Protein AF-A0AA88KM30-F1 (afdb_monomer_lite)

Secondary structure (DSSP, 8-state):
------------PPPSSHHHHHHHS-HHHHHH-TT-EEEETTEEEEEETTEEEEEEHHHHHHHHHHHHTTT-S--EEEEE-B-GGGHHHHHHHHHHHHHHTT-SSEEEEE---HHHHHHHHH-GGGS--TT--S-----S---GGGTT-SEEEEE-----GGG--EEEEEEE-S--TTS---GGGS-S-S-THHHHHHHHHHHTTEEEEEEETT-TT-SSS-GGGGTT-SS-HHHHTT--GGGSPPHHHHHHHHHHHHHHHHHTTPPB----TT-EE-SSSSEEEEE---EEEEETTGGGS--SPPPHHHHHHHEEPPPGGG-TBTT--HHHHHHHHHHHTTTT-HHHHHHHHTHHHHHHHHHHHHHHHHHHH--

Foldseek 3Di:
DDPPPPDPPPLPAQDPDPVSLLVQLQQVVQLVCQVDWRDHPQWIFHDDLQKTKIFGLLQVLVVVLCVVLLLQFWWKKKAFFFDLVCQRVLSSLLNSLCVVLVQHHMKIFGHDDPVLAVVVVPDPVLPDDPPDPPDRRDHPCPDLLQHLRRMMDTFDADDDLVPPFKAKEKEQADDPVSPPPPCVPVPPDDDPVVVVVVLVVSLVRIDIDIGTLPPPVPLQRHSVLSCPPVPNSCVVSPNDRVSGDDLVSVLVSVVVSLVSCVVVVTHGPAHRQQWADLVGRTITMAGFRWHFYDYPVVPPPDPDRQDSVNSSVRTDGDDSSCHRCVRPDPVSVVSSVSNNVCVVDPPVVVCVVCVVVVCVVVVVVVVVVCVVPVD

Organism: Naegleria lovaniensis (NCBI:txid51637)

pLDDT: mean 81.87, std 18.04, range [37.0, 98.56]

Radius of gyration: 24.5 Å; chains: 1; bounding box: 70×96×55 Å

Sequence (375 aa):
MTESVFLDEEDTVPDDSDTSLDLVFNYEKLVQDRSKMHKLNGYYIGASNNFVRVFTLNGRKYWISQALCNHRAPDYKVHFSVVPQDVPRAFNLISKHFYQRKLKFGMKAIMIDKETESKSMSDESFKWNTHTGNDKSFTLEWPQSMRGREITLYIYRYYEIEKLKNIREYLCVGGDHDGALNLENVTTDNTMETCQQQQDTLKNEITVKDYSIYDETNVKYHYSNFMEFTSHPFKQFELTKQDEESLSFLRKWVFEVEQILERENIQSNGCADGDLSLGLKYASFRNESFIPVIDAQTHSADKHALSSNEVNELFRYPPNYSGWNAANYEEATTIAENFKNSTMNTFNAMLCDYAPLILFFLIPITIGVIMKHGM

Structure (mmCIF, N/CA/C/O backbone):
data_AF-A0AA88KM30-F1
#
_entry.id   AF-A0AA88KM30-F1
#
loop_
_atom_site.group_PDB
_atom_site.id
_atom_site.type_symbol
_atom_site.label_atom_id
_atom_site.label_alt_id
_atom_site.label_comp_id
_atom_site.label_asym_id
_atom_site.label_entity_id
_atom_site.label_seq_id
_atom_site.pdbx_PDB_ins_code
_atom_site.Cartn_x
_atom_site.Cartn_y
_atom_site.Cartn_z
_atom_site.occupancy
_atom_site.B_iso_or_equiv
_atom_site.auth_seq_id
_atom_site.auth_comp_id
_atom_site.auth_asym_id
_atom_site.auth_atom_id
_atom_site.pdbx_PDB_model_num
ATOM 1 N N . MET A 1 1 ? -12.477 -48.247 6.279 1.00 46.00 1 MET A N 1
ATOM 2 C CA . MET A 1 1 ? -12.799 -46.903 5.766 1.00 46.00 1 MET A CA 1
ATOM 3 C C . MET A 1 1 ? -13.457 -46.164 6.909 1.00 46.00 1 MET A C 1
ATOM 5 O O . MET A 1 1 ? -14.567 -46.513 7.275 1.00 46.00 1 MET A O 1
ATOM 9 N N . THR A 1 2 ? -12.720 -45.285 7.576 1.00 41.44 2 THR A N 1
ATOM 10 C CA . THR A 1 2 ? -13.245 -44.425 8.641 1.00 41.44 2 THR A CA 1
ATOM 11 C C . THR A 1 2 ? -13.823 -43.185 7.980 1.00 41.44 2 THR A C 1
ATOM 13 O O . THR A 1 2 ? -13.069 -42.402 7.406 1.00 41.44 2 THR A O 1
ATOM 16 N N . GLU A 1 3 ? -15.148 -43.048 8.003 1.00 41.06 3 GLU A N 1
ATOM 17 C CA . GLU A 1 3 ? -15.829 -41.805 7.644 1.00 41.06 3 GLU A CA 1
ATOM 18 C C . GLU A 1 3 ? -15.333 -40.708 8.589 1.00 41.06 3 GLU A C 1
ATOM 20 O O . GLU A 1 3 ? -15.586 -40.744 9.794 1.00 41.06 3 GLU A O 1
ATOM 25 N N . SER A 1 4 ? -14.558 -39.761 8.058 1.00 43.47 4 SER A N 1
ATOM 26 C CA . SER A 1 4 ? -14.236 -38.539 8.782 1.00 43.47 4 SER A CA 1
ATOM 27 C C . SER A 1 4 ? -15.517 -37.718 8.867 1.00 43.47 4 SER A C 1
ATOM 29 O O . SER A 1 4 ? -15.926 -37.090 7.890 1.00 43.47 4 SER A O 1
ATOM 31 N N . VAL A 1 5 ? -16.164 -37.762 10.027 1.00 45.91 5 VAL A N 1
ATOM 32 C CA . VAL A 1 5 ? -17.240 -36.841 10.385 1.00 45.91 5 VAL A CA 1
ATOM 33 C C . VAL A 1 5 ? -16.612 -35.449 10.455 1.00 45.91 5 VAL A C 1
ATOM 35 O O . VAL A 1 5 ? -15.983 -35.099 11.452 1.00 45.91 5 VAL A O 1
ATOM 38 N N . PHE A 1 6 ? -16.714 -34.682 9.368 1.00 39.69 6 PHE A N 1
ATOM 39 C CA . PHE A 1 6 ? -16.557 -33.235 9.435 1.00 39.69 6 PHE A CA 1
ATOM 40 C C . PHE A 1 6 ? -17.735 -32.744 10.270 1.00 39.69 6 PHE A C 1
ATOM 42 O O . PHE A 1 6 ? -18.871 -32.731 9.806 1.00 39.69 6 PHE A O 1
ATOM 49 N N . LEU A 1 7 ? -17.479 -32.471 11.547 1.00 44.50 7 LEU A N 1
ATOM 50 C CA . LEU A 1 7 ? -18.410 -31.705 12.356 1.00 44.50 7 LEU A CA 1
ATOM 51 C C . LEU A 1 7 ? -18.474 -30.327 11.704 1.00 44.50 7 LEU A C 1
ATOM 53 O O . LEU A 1 7 ? -17.459 -29.632 11.658 1.00 44.50 7 LEU A O 1
ATOM 57 N N . ASP A 1 8 ? -19.636 -29.981 11.155 1.00 48.62 8 ASP A N 1
ATOM 58 C CA . ASP A 1 8 ? -19.954 -28.612 10.776 1.00 48.62 8 ASP A CA 1
ATOM 59 C C . ASP A 1 8 ? -19.862 -27.779 12.062 1.00 48.62 8 ASP A C 1
ATOM 61 O O . ASP A 1 8 ? -20.789 -27.767 12.874 1.00 48.62 8 ASP A O 1
ATOM 65 N N . GLU A 1 9 ? -18.702 -27.163 12.315 1.00 59.41 9 GLU A N 1
ATOM 66 C CA . GLU A 1 9 ? -18.594 -26.108 13.318 1.00 59.41 9 GLU A CA 1
ATOM 67 C C . GLU A 1 9 ? -19.601 -25.037 12.898 1.00 59.41 9 GLU A C 1
ATOM 69 O O . GLU A 1 9 ? -19.425 -24.379 11.871 1.00 59.41 9 GLU A O 1
ATOM 74 N N . GLU A 1 10 ? -20.707 -24.923 13.641 1.00 56.09 10 GLU A N 1
ATOM 75 C CA . GLU A 1 10 ? -21.647 -23.823 13.469 1.00 56.09 10 GLU A CA 1
ATOM 76 C C . GLU A 1 10 ? -20.848 -22.526 13.609 1.00 56.09 10 GLU A C 1
ATOM 78 O O . GLU A 1 10 ? -20.396 -22.175 14.700 1.00 56.09 10 GLU A O 1
ATOM 83 N N . ASP A 1 11 ? -20.646 -21.844 12.479 1.00 55.50 11 ASP A N 1
ATOM 84 C CA . ASP A 1 11 ? -20.048 -20.516 12.381 1.00 55.50 11 ASP A CA 1
ATOM 85 C C . ASP A 1 11 ? -20.944 -19.550 13.176 1.00 55.50 11 ASP A C 1
ATOM 87 O O . ASP A 1 11 ? -21.841 -18.895 12.636 1.00 55.50 11 ASP A O 1
ATOM 91 N N . THR A 1 12 ? -20.751 -19.479 14.494 1.00 59.56 12 THR A N 1
ATOM 92 C CA . THR A 1 12 ? -21.412 -18.478 15.326 1.00 59.56 12 THR A CA 1
ATOM 93 C C . THR A 1 12 ? -20.825 -17.133 14.934 1.00 59.56 12 THR A C 1
ATOM 95 O O . THR A 1 12 ? -19.726 -16.780 15.364 1.00 59.56 12 THR A O 1
ATOM 98 N N . VAL A 1 13 ? -21.528 -16.408 14.063 1.00 62.75 13 VAL A N 1
ATOM 99 C CA . VAL A 1 13 ? -21.138 -15.060 13.650 1.00 62.75 13 VAL A CA 1
ATOM 100 C C . VAL A 1 13 ? -21.117 -14.191 14.910 1.00 62.75 13 VAL A C 1
ATOM 102 O O . VAL A 1 13 ? -22.168 -14.042 15.542 1.00 62.75 13 VAL A O 1
ATOM 105 N N . PRO A 1 14 ? -19.954 -13.649 15.315 1.00 66.19 14 PRO A N 1
ATOM 106 C CA . PRO A 1 14 ? -19.885 -12.753 16.460 1.00 66.19 14 PRO A CA 1
ATOM 107 C C . PRO A 1 14 ? -20.813 -11.560 16.223 1.00 66.19 14 PRO A C 1
ATOM 109 O O . PRO A 1 14 ? -20.904 -11.063 15.098 1.00 66.19 14 PRO A O 1
ATOM 112 N N . ASP A 1 15 ? -21.509 -11.105 17.264 1.00 76.25 15 ASP A N 1
ATOM 113 C CA . ASP A 1 15 ? -22.277 -9.868 17.156 1.00 76.25 15 ASP A CA 1
ATOM 114 C C . ASP A 1 15 ? -21.336 -8.668 16.935 1.00 76.25 15 ASP A C 1
ATOM 116 O O . ASP A 1 15 ? -20.148 -8.713 17.249 1.00 76.25 15 ASP A O 1
ATOM 120 N N . ASP A 1 16 ? -21.852 -7.567 16.387 1.00 82.00 16 ASP A N 1
ATOM 121 C CA . ASP A 1 16 ? -21.069 -6.338 16.167 1.00 82.00 16 ASP A CA 1
ATOM 122 C C . ASP A 1 16 ? -20.800 -5.556 17.472 1.00 82.00 16 ASP A C 1
ATOM 124 O O . ASP A 1 16 ? -20.549 -4.349 17.446 1.00 82.00 16 ASP A O 1
ATOM 128 N N . SER A 1 17 ? -20.887 -6.211 18.635 1.00 83.12 17 SER A N 1
ATOM 129 C CA . SER A 1 17 ? -20.598 -5.569 19.915 1.00 83.12 17 SER A CA 1
ATOM 130 C C . SER A 1 17 ? -19.102 -5.289 20.056 1.00 83.12 17 SER A C 1
ATOM 132 O O . SER A 1 17 ? -18.257 -6.045 19.576 1.00 83.12 17 SER A O 1
ATOM 134 N N . ASP A 1 18 ? -18.750 -4.217 20.769 1.00 80.75 18 ASP A N 1
ATOM 135 C CA . ASP A 1 18 ? -17.345 -3.867 21.015 1.00 80.75 18 ASP A CA 1
ATOM 136 C C . ASP A 1 18 ? -16.555 -5.017 21.655 1.00 80.75 18 ASP A C 1
ATOM 138 O O . ASP A 1 18 ? -15.398 -5.235 21.305 1.00 80.75 18 ASP A O 1
ATOM 142 N N . THR A 1 19 ? -17.191 -5.793 22.535 1.00 79.81 19 THR A N 1
ATOM 143 C CA . THR A 1 19 ? -16.574 -6.956 23.182 1.00 79.81 19 THR A CA 1
ATOM 144 C C . THR A 1 19 ? -16.230 -8.054 22.177 1.00 79.81 19 THR A C 1
ATOM 146 O O . THR A 1 19 ? -15.147 -8.631 22.248 1.00 79.81 19 THR A O 1
ATOM 149 N N . SER A 1 20 ? -17.110 -8.320 21.211 1.00 81.19 20 SER A N 1
ATOM 150 C CA . SER A 1 20 ? -16.847 -9.271 20.127 1.00 81.19 20 SER A CA 1
ATOM 151 C C . SER A 1 20 ? -15.741 -8.780 19.193 1.00 81.19 20 SER A C 1
ATOM 153 O O . SER A 1 20 ? -14.880 -9.567 18.795 1.00 81.19 20 SER A O 1
ATOM 155 N N . LEU A 1 21 ? -15.696 -7.477 18.895 1.00 87.94 21 LEU A N 1
ATOM 156 C CA . LEU A 1 21 ? -14.625 -6.891 18.084 1.00 87.94 21 LEU A CA 1
ATOM 157 C C . LEU A 1 21 ? -13.261 -7.028 18.765 1.00 87.94 21 LEU A C 1
ATOM 159 O O . LEU A 1 21 ? -12.302 -7.420 18.106 1.00 87.94 21 LEU A O 1
ATOM 163 N N . ASP A 1 22 ? -13.170 -6.781 20.070 1.00 87.62 22 ASP A N 1
ATOM 164 C CA . ASP A 1 22 ? -11.909 -6.886 20.815 1.00 87.62 22 ASP A CA 1
ATOM 165 C C . ASP A 1 22 ? -11.401 -8.342 20.909 1.00 87.62 22 ASP A C 1
ATOM 167 O O . ASP A 1 22 ? -10.202 -8.584 21.052 1.00 87.62 22 ASP A O 1
ATOM 171 N N . LEU A 1 23 ? -12.295 -9.332 20.786 1.00 83.50 23 LEU A N 1
ATOM 172 C CA . LEU A 1 23 ? -11.933 -10.753 20.714 1.00 83.50 23 LEU A CA 1
ATOM 173 C C . LEU A 1 23 ? -11.402 -11.176 19.338 1.00 83.50 23 LEU A C 1
ATOM 175 O O . LEU A 1 23 ? -10.625 -12.135 19.263 1.00 83.50 23 LEU A O 1
ATOM 179 N N . VAL A 1 24 ? -11.850 -10.506 18.271 1.00 88.31 24 VAL A N 1
ATOM 180 C CA . VAL A 1 24 ? -11.470 -10.785 16.876 1.00 88.31 24 VAL A CA 1
ATOM 181 C C . VAL A 1 24 ? -10.216 -10.000 16.482 1.00 88.31 24 VAL A C 1
ATOM 183 O O . VAL A 1 24 ? -9.288 -10.561 15.902 1.00 88.31 24 VAL A O 1
ATOM 186 N N . PHE A 1 25 ? -10.154 -8.716 16.833 1.00 93.56 25 PHE A N 1
ATOM 187 C CA . PHE A 1 25 ? -9.031 -7.815 16.571 1.00 93.56 25 PHE A CA 1
ATOM 188 C C . PHE A 1 25 ? -8.023 -7.848 17.721 1.00 93.56 25 PHE A C 1
ATOM 190 O O . PHE A 1 25 ? -7.747 -6.838 18.366 1.00 93.56 25 PHE A O 1
ATOM 197 N N . ASN A 1 26 ? -7.491 -9.044 17.975 1.00 96.44 26 ASN A N 1
ATOM 198 C CA . ASN A 1 26 ? -6.505 -9.302 19.016 1.00 96.44 26 ASN A CA 1
ATOM 199 C C . ASN A 1 26 ? -5.241 -9.908 18.404 1.00 96.44 26 ASN A C 1
ATOM 201 O O . ASN A 1 26 ? -5.171 -11.107 18.134 1.00 96.44 26 ASN A O 1
ATOM 205 N N . TYR A 1 27 ? -4.249 -9.059 18.169 1.00 96.62 27 TYR A N 1
ATOM 206 C CA . TYR A 1 27 ? -2.982 -9.407 17.547 1.00 96.62 27 TYR A CA 1
ATOM 207 C C . TYR A 1 27 ? -2.321 -10.627 18.194 1.00 96.62 27 TYR A C 1
ATOM 209 O O . TYR A 1 27 ? -1.970 -11.577 17.499 1.00 96.62 27 TYR A O 1
ATOM 217 N N . GLU A 1 28 ? -2.181 -10.637 19.518 1.00 95.69 28 GLU A N 1
ATOM 218 C CA . GLU A 1 28 ? -1.490 -11.695 20.251 1.00 95.69 28 GLU A CA 1
ATOM 219 C C . GLU A 1 28 ? -2.183 -13.046 20.071 1.00 95.69 28 GLU A C 1
ATOM 221 O O . GLU A 1 28 ? -1.524 -14.053 19.806 1.00 95.69 28 GLU A O 1
ATOM 226 N N . LYS A 1 29 ? -3.516 -13.067 20.153 1.00 95.19 29 LYS A N 1
ATOM 227 C CA . LYS A 1 29 ? -4.316 -14.273 19.925 1.00 95.19 29 LYS A CA 1
ATOM 228 C C . LYS A 1 29 ? -4.178 -14.773 18.488 1.00 95.19 29 LYS A C 1
ATOM 230 O O . LYS A 1 29 ? -4.030 -15.973 18.279 1.00 95.19 29 LYS A O 1
ATOM 235 N N . LEU A 1 30 ? -4.174 -13.869 17.507 1.00 95.31 30 LEU A N 1
ATOM 236 C CA . LEU A 1 30 ? -3.977 -14.225 16.099 1.00 95.31 30 LEU A CA 1
ATOM 237 C C . LEU A 1 30 ? -2.587 -14.831 15.870 1.00 95.31 30 LEU A C 1
ATOM 239 O O . LEU A 1 30 ? -2.462 -15.835 15.176 1.00 95.31 30 LEU A O 1
ATOM 243 N N . VAL A 1 31 ? -1.545 -14.267 16.486 1.00 93.94 31 VAL A N 1
ATOM 244 C CA . VAL A 1 31 ? -0.173 -14.799 16.412 1.00 93.94 31 VAL A CA 1
ATOM 245 C C . VAL A 1 31 ? -0.044 -16.166 17.087 1.00 93.94 31 VAL A C 1
ATOM 247 O O . VAL A 1 31 ? 0.749 -16.990 16.625 1.00 93.94 31 VAL A O 1
ATOM 250 N N . GLN A 1 32 ? -0.808 -16.425 18.152 1.00 93.69 32 GLN A N 1
ATOM 251 C CA . GLN A 1 32 ? -0.871 -17.735 18.807 1.00 93.69 32 GLN A CA 1
ATOM 252 C C . GLN A 1 32 ? -1.635 -18.768 17.965 1.00 93.69 32 GLN A C 1
ATOM 254 O O . GLN A 1 32 ? -1.249 -19.935 17.941 1.00 93.69 32 GLN A O 1
ATOM 259 N N . ASP A 1 33 ? -2.676 -18.350 17.242 1.00 93.50 33 ASP A N 1
ATOM 260 C CA . ASP A 1 33 ? -3.552 -19.228 16.458 1.00 93.50 33 ASP A CA 1
ATOM 261 C C . ASP A 1 33 ? -3.343 -19.083 14.938 1.00 93.50 33 ASP A C 1
ATOM 263 O O . ASP A 1 33 ? -4.276 -18.874 14.162 1.00 93.50 33 ASP A O 1
ATOM 267 N N . ARG A 1 34 ? -2.090 -19.222 14.481 1.00 91.69 34 ARG A N 1
ATOM 268 C CA . ARG A 1 34 ? -1.703 -19.047 13.058 1.00 91.69 34 ARG A CA 1
ATOM 269 C C . ARG A 1 34 ? -2.396 -20.009 12.094 1.00 91.69 34 ARG A C 1
ATOM 271 O O . ARG A 1 34 ? -2.400 -19.790 10.886 1.00 91.69 34 ARG A O 1
ATOM 278 N N . SER A 1 35 ? -2.928 -21.111 12.617 1.00 90.50 35 SER A N 1
ATOM 279 C CA . SER A 1 35 ? -3.627 -22.122 11.824 1.00 90.50 35 SER A CA 1
ATOM 280 C C . SER A 1 35 ? -5.039 -21.698 11.421 1.00 90.50 35 SER A C 1
ATOM 282 O O . SER A 1 35 ? -5.618 -22.304 10.519 1.00 90.50 35 SER A O 1
ATOM 284 N N . LYS A 1 36 ? -5.590 -20.660 12.064 1.00 92.25 36 LYS A N 1
ATOM 285 C CA . LYS A 1 36 ? -6.975 -20.241 11.873 1.00 92.25 36 LYS A CA 1
ATOM 286 C C . LYS A 1 36 ? -7.090 -18.911 11.146 1.00 92.25 36 LYS A C 1
ATOM 288 O O . LYS A 1 36 ? -6.262 -18.008 11.251 1.00 92.25 36 LYS A O 1
ATOM 293 N N . MET A 1 37 ? -8.181 -18.811 10.398 1.00 94.38 37 MET A N 1
ATOM 294 C CA . MET A 1 37 ? -8.648 -17.589 9.764 1.00 94.38 37 MET A CA 1
ATOM 295 C C . MET A 1 37 ? -10.052 -17.322 10.292 1.00 94.38 37 MET A C 1
ATOM 297 O O . MET A 1 37 ? -10.967 -18.101 10.041 1.00 94.38 37 MET A O 1
ATOM 301 N N . HIS A 1 38 ? -10.222 -16.231 11.021 1.00 92.94 38 HIS A N 1
ATOM 302 C CA . HIS A 1 38 ? -11.516 -15.797 11.523 1.00 92.94 38 HIS A CA 1
ATOM 303 C C . HIS A 1 38 ? -12.270 -15.039 10.435 1.00 92.94 38 HIS A C 1
ATOM 305 O O . HIS A 1 38 ? -11.668 -14.309 9.643 1.00 92.94 38 HIS A O 1
ATOM 311 N N . LYS A 1 39 ? -13.595 -15.182 10.413 1.00 92.88 39 LYS A N 1
ATOM 312 C CA . LYS A 1 39 ? -14.482 -14.462 9.502 1.00 92.88 39 LYS A CA 1
ATOM 313 C C . LYS A 1 39 ? -15.475 -13.627 10.303 1.00 92.88 39 LYS A C 1
ATOM 315 O O . LYS A 1 39 ? -16.120 -14.139 11.209 1.00 92.88 39 LYS A O 1
ATOM 320 N N . LEU A 1 40 ? -15.615 -12.355 9.944 1.00 92.62 40 LEU A N 1
ATOM 321 C CA . LEU A 1 40 ? -16.543 -11.420 10.580 1.00 92.62 40 LEU A CA 1
ATOM 322 C C . LEU A 1 40 ? -17.173 -10.522 9.512 1.00 92.62 40 LEU A C 1
ATOM 324 O O . LEU A 1 40 ? -16.483 -9.699 8.922 1.00 92.62 40 LEU A O 1
ATOM 328 N N . ASN A 1 41 ? -18.466 -10.696 9.224 1.00 92.62 41 ASN A N 1
ATOM 329 C CA . ASN A 1 41 ? -19.237 -9.828 8.316 1.00 92.62 41 ASN A CA 1
ATOM 330 C C . ASN A 1 41 ? -18.543 -9.499 6.974 1.00 92.62 41 ASN A C 1
ATOM 332 O O . ASN A 1 41 ? -18.541 -8.364 6.505 1.00 92.62 41 ASN A O 1
ATOM 336 N N . GLY A 1 42 ? -17.937 -10.511 6.342 1.00 94.50 42 GLY A N 1
ATOM 337 C CA . GLY A 1 42 ? -17.235 -10.369 5.056 1.00 94.50 42 GLY A CA 1
ATOM 338 C C . GLY A 1 42 ? -15.755 -9.978 5.160 1.00 94.50 42 GLY A C 1
ATOM 339 O O . GLY A 1 42 ? -15.070 -9.932 4.134 1.00 94.50 42 GLY A O 1
ATOM 340 N N . TYR A 1 43 ? -15.253 -9.763 6.376 1.00 97.31 43 TYR A N 1
ATOM 341 C CA . TYR A 1 43 ? -13.837 -9.601 6.692 1.00 97.31 43 TYR A CA 1
ATOM 342 C C . TYR A 1 43 ? -13.224 -10.932 7.113 1.00 97.31 43 TYR A C 1
ATOM 344 O O . TYR A 1 43 ? -13.881 -11.769 7.729 1.00 97.31 43 TYR A O 1
ATOM 352 N N . TYR A 1 44 ? -11.950 -11.096 6.787 1.00 96.81 44 TYR A N 1
ATOM 353 C CA . TYR A 1 44 ? -11.110 -12.232 7.127 1.00 96.81 44 TYR A CA 1
ATOM 354 C C . TYR A 1 44 ? -9.921 -11.720 7.935 1.00 96.81 44 TYR A C 1
ATOM 356 O O . TYR A 1 44 ? -9.254 -10.768 7.515 1.00 96.81 44 TYR A O 1
ATOM 364 N N . ILE A 1 45 ? -9.678 -12.333 9.090 1.00 97.38 45 ILE A N 1
ATOM 365 C CA . ILE A 1 45 ? -8.639 -11.939 10.038 1.00 97.38 45 ILE A CA 1
ATOM 366 C C . ILE A 1 45 ? -7.818 -13.168 10.419 1.00 97.38 45 ILE A C 1
ATOM 368 O O . ILE A 1 45 ? -8.370 -14.187 10.821 1.00 97.38 45 ILE A O 1
ATOM 372 N N . GLY A 1 46 ? -6.498 -13.083 10.309 1.00 96.69 46 GLY A N 1
ATOM 373 C CA . GLY A 1 46 ? -5.623 -14.213 10.611 1.00 96.69 46 GLY A CA 1
ATOM 374 C C . GLY A 1 46 ? -4.152 -13.835 10.579 1.00 96.69 46 GLY A C 1
ATOM 375 O O . GLY A 1 46 ? -3.789 -12.720 10.194 1.00 96.69 46 GLY A O 1
ATOM 376 N N . ALA A 1 47 ? -3.302 -14.779 10.963 1.00 95.50 47 ALA A N 1
ATOM 377 C CA . ALA A 1 47 ? -1.859 -14.604 10.997 1.00 95.50 47 ALA A CA 1
ATOM 378 C C . ALA A 1 47 ? -1.175 -15.673 10.141 1.00 95.50 47 ALA A C 1
ATOM 380 O O . ALA A 1 47 ? -1.289 -16.863 10.413 1.00 95.50 47 ALA A O 1
ATOM 381 N N . SER A 1 48 ? -0.461 -15.264 9.094 1.00 92.31 48 SER A N 1
ATOM 382 C CA . SER A 1 48 ? 0.286 -16.183 8.231 1.00 92.31 48 SER A CA 1
ATOM 383 C C . SER A 1 48 ? 1.418 -15.475 7.490 1.00 92.31 48 SER A C 1
ATOM 385 O O . SER A 1 48 ? 1.384 -14.258 7.274 1.00 92.31 48 SER A O 1
ATOM 387 N N . ASN A 1 49 ? 2.433 -16.244 7.079 1.00 88.31 49 ASN A N 1
ATOM 388 C CA . ASN A 1 49 ? 3.599 -15.748 6.341 1.00 88.31 49 ASN A CA 1
ATOM 389 C C . ASN A 1 49 ? 4.264 -14.536 7.021 1.00 88.31 49 ASN A C 1
ATOM 391 O O . ASN A 1 49 ? 4.604 -13.572 6.345 1.00 88.31 49 ASN A O 1
ATOM 395 N N . ASN A 1 50 ? 4.387 -14.565 8.353 1.00 89.50 50 ASN A N 1
ATOM 396 C CA . ASN A 1 50 ? 4.969 -13.496 9.179 1.00 89.50 50 ASN A CA 1
ATOM 397 C C . ASN A 1 50 ? 4.214 -12.156 9.140 1.00 89.50 50 ASN A C 1
ATOM 399 O O . ASN A 1 50 ? 4.777 -11.107 9.448 1.00 89.50 50 ASN A O 1
ATOM 403 N N . PHE A 1 51 ? 2.919 -12.189 8.815 1.00 94.75 51 PHE A N 1
ATOM 404 C CA . PHE A 1 51 ? 2.034 -11.034 8.921 1.00 94.75 51 PHE A CA 1
ATOM 405 C C . PHE A 1 51 ? 0.735 -11.387 9.641 1.00 94.75 51 PHE A C 1
ATOM 407 O O . PHE A 1 51 ? 0.165 -12.455 9.415 1.00 94.75 51 PHE A O 1
ATOM 414 N N . VAL A 1 52 ? 0.218 -10.445 10.424 1.00 97.12 52 VAL A N 1
ATOM 415 C CA . VAL A 1 52 ? -1.180 -10.437 10.873 1.00 97.12 52 VAL A CA 1
ATOM 416 C C . VAL A 1 52 ? -1.980 -9.595 9.885 1.00 97.12 52 VAL A C 1
ATOM 418 O O . VAL A 1 52 ? -1.524 -8.532 9.470 1.00 97.12 52 VAL A O 1
ATOM 421 N N . ARG A 1 53 ? -3.135 -10.078 9.424 1.00 97.88 53 ARG A N 1
ATOM 422 C CA . ARG A 1 53 ? -3.863 -9.496 8.286 1.00 97.88 53 ARG A CA 1
ATOM 423 C C . ARG A 1 53 ? -5.334 -9.299 8.609 1.00 97.88 53 ARG A C 1
ATOM 425 O O . ARG A 1 53 ? -5.934 -10.141 9.267 1.00 97.88 53 ARG A O 1
ATOM 432 N N . VAL A 1 54 ? -5.907 -8.231 8.057 1.00 98.12 54 VAL A N 1
ATOM 433 C CA . VAL A 1 54 ? -7.357 -8.021 7.938 1.00 98.12 54 VAL A CA 1
ATOM 434 C C . VAL A 1 54 ? -7.653 -7.696 6.486 1.00 98.12 54 VAL A C 1
ATOM 436 O O . VAL A 1 54 ? -7.042 -6.789 5.925 1.00 98.12 54 VAL A O 1
ATOM 439 N N . PHE A 1 55 ? -8.558 -8.432 5.850 1.00 98.25 55 PHE A N 1
ATOM 440 C CA . PHE A 1 55 ? -8.905 -8.200 4.449 1.00 98.25 55 PHE A CA 1
ATOM 441 C C . PHE A 1 55 ? -10.329 -8.645 4.127 1.00 98.25 55 PHE A C 1
ATOM 443 O O . PHE A 1 55 ? -10.897 -9.493 4.803 1.00 98.25 55 PHE A O 1
ATOM 450 N N . THR A 1 56 ? -10.908 -8.092 3.068 1.00 98.06 56 THR A N 1
ATOM 451 C CA . THR A 1 56 ? -12.169 -8.572 2.486 1.00 98.06 56 THR A CA 1
ATOM 452 C C . THR A 1 56 ? -11.891 -9.561 1.348 1.00 98.06 56 THR A C 1
ATOM 454 O O . THR A 1 56 ? -10.752 -9.727 0.900 1.00 98.06 56 THR A O 1
ATOM 457 N N . LEU A 1 57 ? -12.939 -10.157 0.773 1.00 97.25 57 LEU A N 1
ATOM 458 C CA . LEU A 1 57 ? -12.788 -10.952 -0.449 1.00 97.25 57 LEU A CA 1
ATOM 459 C 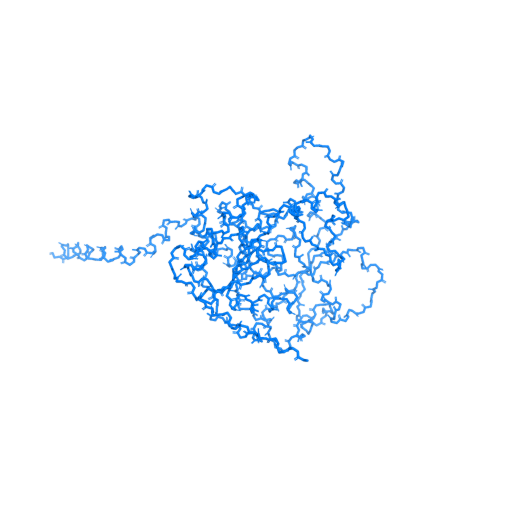C . LEU A 1 57 ? -12.167 -10.150 -1.615 1.00 97.25 57 LEU A C 1
ATOM 461 O O . LEU A 1 57 ? -11.333 -10.694 -2.338 1.00 97.25 57 LEU A O 1
ATOM 465 N N . ASN A 1 58 ? -12.495 -8.860 -1.756 1.00 97.88 58 ASN A N 1
ATOM 466 C CA . ASN A 1 58 ? -11.889 -7.981 -2.764 1.00 97.88 58 ASN A CA 1
ATOM 467 C C . ASN A 1 58 ? -10.399 -7.736 -2.483 1.00 97.88 58 ASN A C 1
ATOM 469 O O . ASN A 1 58 ? -9.589 -7.771 -3.407 1.00 97.88 58 ASN A O 1
ATOM 473 N N . GLY A 1 59 ? -10.011 -7.593 -1.211 1.00 97.56 59 GLY A N 1
ATOM 474 C CA . GLY A 1 59 ? -8.603 -7.543 -0.806 1.00 97.56 59 GLY A CA 1
ATOM 475 C C . GLY A 1 59 ? -7.824 -8.799 -1.212 1.00 97.56 59 GLY A C 1
ATOM 476 O O . GLY A 1 59 ? -6.727 -8.704 -1.761 1.00 97.56 59 GLY A O 1
ATOM 477 N N . ARG A 1 60 ? -8.418 -9.986 -1.027 1.00 96.62 60 ARG A N 1
ATOM 478 C CA . ARG A 1 60 ? -7.808 -11.256 -1.459 1.00 96.62 60 ARG A CA 1
ATOM 479 C C . ARG A 1 60 ? -7.688 -11.352 -2.980 1.00 96.62 60 ARG A C 1
ATOM 481 O O . ARG A 1 60 ? -6.623 -11.714 -3.475 1.00 96.62 60 ARG A O 1
ATOM 488 N N . LYS A 1 61 ? -8.757 -11.013 -3.710 1.00 96.50 61 LYS A N 1
ATOM 489 C CA . LYS A 1 61 ? -8.768 -10.932 -5.181 1.00 96.50 61 LYS A CA 1
ATOM 490 C C . LYS A 1 61 ? -7.654 -10.006 -5.686 1.00 96.50 61 LYS A C 1
ATOM 492 O O . LYS A 1 61 ? -6.939 -10.362 -6.621 1.00 96.50 61 LYS A O 1
ATOM 497 N N . TYR A 1 62 ? -7.456 -8.865 -5.022 1.00 96.25 62 TYR A N 1
ATOM 498 C CA . TYR A 1 62 ? -6.410 -7.900 -5.353 1.00 96.25 62 TYR A CA 1
ATOM 499 C C . TYR A 1 62 ? -5.006 -8.485 -5.170 1.00 96.25 62 TYR A C 1
ATOM 501 O O . TYR A 1 62 ? -4.202 -8.421 -6.096 1.00 96.25 62 TYR A O 1
ATOM 509 N N . TRP A 1 63 ? -4.715 -9.122 -4.032 1.00 95.75 63 TRP A N 1
ATOM 510 C CA . TRP A 1 63 ? -3.403 -9.743 -3.808 1.00 95.75 63 TRP A CA 1
ATOM 511 C C . TRP A 1 63 ? -3.092 -10.869 -4.794 1.00 95.75 63 TRP A C 1
ATOM 513 O O . TRP A 1 63 ? -1.961 -10.964 -5.262 1.00 95.75 63 TRP A O 1
ATOM 523 N N . ILE A 1 64 ? -4.080 -11.699 -5.141 1.00 93.94 64 ILE A N 1
ATOM 524 C CA . ILE A 1 64 ? -3.897 -12.748 -6.155 1.00 93.94 64 ILE A CA 1
ATOM 525 C C . ILE A 1 64 ? -3.645 -12.116 -7.530 1.00 93.94 64 ILE A C 1
ATOM 527 O O . ILE A 1 64 ? -2.743 -12.553 -8.237 1.00 93.94 64 ILE A O 1
ATOM 531 N N . SER A 1 65 ? -4.388 -11.061 -7.885 1.00 92.19 65 SER A N 1
ATOM 532 C CA . SER A 1 65 ? -4.184 -10.323 -9.141 1.00 92.19 65 SER A CA 1
ATOM 533 C C . SER A 1 65 ? -2.766 -9.753 -9.233 1.00 92.19 65 SER A C 1
ATOM 535 O O . SER A 1 65 ? -2.113 -9.926 -10.258 1.00 92.19 65 SER A O 1
ATOM 537 N N . GLN A 1 66 ? -2.278 -9.133 -8.150 1.00 92.50 66 GLN A N 1
ATOM 538 C CA . GLN A 1 66 ? -0.918 -8.594 -8.061 1.00 92.50 66 GLN A CA 1
ATOM 539 C C . GLN A 1 66 ? 0.146 -9.684 -8.224 1.00 92.50 66 GLN A C 1
ATOM 541 O O . GLN A 1 66 ? 1.084 -9.518 -9.001 1.00 92.50 66 GLN A O 1
ATOM 546 N N . ALA A 1 67 ? -0.023 -10.823 -7.546 1.00 90.75 67 ALA A N 1
ATOM 547 C CA . ALA A 1 67 ? 0.895 -11.951 -7.668 1.00 90.75 67 ALA A CA 1
ATOM 548 C C . ALA A 1 67 ? 0.924 -12.508 -9.101 1.00 90.75 67 ALA A C 1
ATOM 550 O O . ALA A 1 67 ? 1.999 -12.741 -9.646 1.00 90.75 67 ALA A O 1
ATOM 551 N N . LEU A 1 68 ? -0.242 -12.661 -9.737 1.00 87.88 68 LEU A N 1
ATOM 552 C CA . LEU A 1 68 ? -0.331 -13.161 -11.109 1.00 87.88 68 LEU A CA 1
ATOM 553 C C . LEU A 1 68 ? 0.333 -12.223 -12.113 1.00 87.88 68 LEU A C 1
ATOM 555 O O . LEU A 1 68 ? 0.966 -12.709 -13.038 1.00 87.88 68 LEU A O 1
ATOM 559 N N . CYS A 1 69 ? 0.268 -10.904 -11.917 1.00 86.56 69 CYS A N 1
ATOM 560 C CA . CYS A 1 69 ? 0.968 -9.950 -12.778 1.00 86.56 69 CYS A CA 1
ATOM 561 C C . CYS A 1 69 ? 2.402 -9.630 -12.334 1.00 86.56 69 CYS A C 1
ATOM 563 O O . CYS A 1 69 ? 2.945 -8.609 -12.759 1.00 86.56 69 CYS A O 1
ATOM 565 N N . ASN A 1 70 ? 3.011 -10.448 -11.464 1.00 88.19 70 ASN A N 1
ATOM 566 C CA . ASN A 1 70 ? 4.354 -10.224 -10.916 1.00 88.19 70 ASN A CA 1
ATOM 567 C C . ASN A 1 70 ? 4.544 -8.798 -10.363 1.00 88.19 70 ASN A C 1
ATOM 569 O O . ASN A 1 70 ? 5.573 -8.169 -10.596 1.00 88.19 70 ASN A O 1
ATOM 573 N N . HIS A 1 71 ? 3.511 -8.258 -9.707 1.00 91.81 71 HIS A N 1
ATOM 574 C CA . HIS A 1 71 ? 3.485 -6.909 -9.135 1.00 91.81 71 HIS A CA 1
ATOM 575 C C . HIS A 1 71 ? 3.834 -5.773 -10.120 1.00 91.81 71 HIS A C 1
ATOM 577 O O . HIS A 1 71 ? 4.281 -4.709 -9.703 1.00 91.81 71 HIS A O 1
ATOM 583 N N . ARG A 1 72 ? 3.650 -5.958 -11.436 1.00 89.00 72 ARG A N 1
ATOM 584 C CA . ARG A 1 72 ? 3.911 -4.896 -12.435 1.00 89.00 72 ARG A CA 1
ATOM 585 C C . ARG A 1 72 ? 2.809 -3.850 -12.502 1.00 89.00 72 ARG A C 1
ATOM 587 O O . ARG A 1 72 ? 3.051 -2.719 -12.927 1.00 89.00 72 ARG A O 1
ATOM 594 N N . ALA A 1 73 ? 1.594 -4.243 -12.132 1.00 90.56 73 ALA A N 1
ATOM 595 C CA . ALA A 1 73 ? 0.497 -3.309 -11.979 1.00 90.56 73 ALA A CA 1
ATOM 596 C C . ALA A 1 73 ? 0.769 -2.364 -10.796 1.00 90.56 73 ALA A C 1
ATOM 598 O O . ALA A 1 73 ? 1.462 -2.758 -9.857 1.00 90.56 73 ALA A O 1
ATOM 599 N N . PRO A 1 74 ? 0.183 -1.155 -10.799 1.00 93.25 74 PRO A N 1
ATOM 600 C CA . PRO A 1 74 ? 0.245 -0.242 -9.671 1.00 93.25 74 PRO A CA 1
ATOM 601 C C . PRO A 1 74 ? -0.039 -0.917 -8.329 1.00 93.25 74 PRO A C 1
ATOM 603 O O . PRO A 1 74 ? -1.114 -1.483 -8.138 1.00 93.25 74 PRO A O 1
ATOM 606 N N . ASP A 1 75 ? 0.913 -0.844 -7.399 1.00 96.06 75 ASP A N 1
ATOM 607 C CA . ASP A 1 75 ? 0.797 -1.419 -6.055 1.00 96.06 75 ASP A CA 1
ATOM 608 C C . ASP A 1 75 ? 0.925 -0.319 -4.995 1.00 96.06 75 ASP A C 1
ATOM 610 O O . ASP A 1 75 ? 1.963 -0.133 -4.355 1.00 96.06 75 ASP A O 1
ATOM 614 N N . TYR A 1 76 ? -0.139 0.473 -4.867 1.00 97.94 76 TYR A N 1
ATOM 615 C CA . TYR A 1 76 ? -0.189 1.638 -3.987 1.00 97.94 76 TYR A CA 1
ATOM 616 C C . TYR A 1 76 ? -0.444 1.246 -2.534 1.00 97.94 76 TYR A C 1
ATOM 618 O O . TYR A 1 76 ? -1.372 0.492 -2.225 1.00 97.94 76 TYR A O 1
ATOM 626 N N . LYS A 1 77 ? 0.359 1.797 -1.622 1.00 98.00 77 LYS A N 1
ATOM 627 C CA . LYS A 1 77 ? 0.308 1.473 -0.195 1.00 98.00 77 LYS A CA 1
ATOM 628 C C . LYS A 1 77 ? 0.483 2.711 0.660 1.00 98.00 77 LYS A C 1
ATOM 630 O O . LYS A 1 77 ? 1.264 3.605 0.335 1.00 98.00 77 LYS A O 1
ATOM 635 N N . VAL A 1 78 ? -0.240 2.725 1.773 1.00 98.44 78 VAL A N 1
ATOM 636 C CA . VAL A 1 78 ? 0.059 3.601 2.904 1.00 98.44 78 VAL A CA 1
ATOM 637 C C . VAL A 1 78 ? 0.690 2.746 3.985 1.00 98.44 78 VAL A C 1
ATOM 639 O O . VAL A 1 78 ? 0.151 1.698 4.345 1.00 98.44 78 VAL A O 1
ATOM 642 N N . HIS A 1 79 ? 1.826 3.188 4.495 1.00 98.50 79 HIS A N 1
ATOM 643 C CA . HIS A 1 79 ? 2.506 2.559 5.610 1.00 98.50 79 HIS A CA 1
ATOM 644 C C . HIS A 1 79 ? 2.289 3.387 6.868 1.00 98.50 79 HIS A C 1
ATOM 646 O O . HIS A 1 79 ? 2.287 4.611 6.795 1.00 98.50 79 HIS A O 1
ATOM 652 N N . PHE A 1 80 ? 2.101 2.721 8.004 1.00 98.38 80 PHE A N 1
ATOM 653 C CA . PHE A 1 80 ? 2.124 3.344 9.319 1.00 98.38 80 PHE A CA 1
ATOM 654 C C . PHE A 1 80 ? 3.349 2.843 10.065 1.00 98.38 80 PHE A C 1
ATOM 656 O O . PHE A 1 80 ? 3.495 1.645 10.328 1.00 98.38 80 PHE A O 1
ATOM 663 N N . SER A 1 81 ? 4.212 3.796 10.377 1.00 97.62 81 SER A N 1
ATOM 664 C CA . SER A 1 81 ? 5.483 3.592 11.038 1.00 97.62 81 SER A CA 1
ATOM 665 C C . SER A 1 81 ? 5.315 3.615 12.547 1.00 97.62 81 SER A C 1
ATOM 667 O O . SER A 1 81 ? 5.040 4.663 13.135 1.00 97.62 81 SER A O 1
ATOM 669 N N . VAL A 1 82 ? 5.475 2.463 13.185 1.00 97.12 82 VAL A N 1
ATOM 670 C CA . VAL A 1 82 ? 5.315 2.308 14.636 1.00 97.12 82 VAL A CA 1
ATOM 671 C C . VAL A 1 82 ? 6.508 1.557 15.202 1.00 97.12 82 VAL A C 1
ATOM 673 O O . VAL A 1 82 ? 7.075 0.691 14.535 1.00 97.12 82 VAL A O 1
ATOM 676 N N . VAL A 1 83 ? 6.925 1.883 16.426 1.00 93.38 83 VAL A N 1
ATOM 677 C CA . VAL A 1 83 ? 8.019 1.122 17.047 1.00 93.38 83 VAL A CA 1
ATOM 678 C C . VAL A 1 83 ? 7.587 -0.342 17.222 1.00 93.38 83 VAL A C 1
ATOM 680 O O . VAL A 1 83 ? 6.412 -0.593 17.509 1.00 93.38 83 VAL A O 1
ATOM 683 N N . PRO A 1 84 ? 8.494 -1.326 17.071 1.00 90.75 84 PRO A N 1
ATOM 684 C CA . PRO A 1 84 ? 8.130 -2.745 17.089 1.00 90.75 84 PRO A CA 1
ATOM 685 C C . PRO A 1 84 ? 7.295 -3.175 18.304 1.00 90.75 84 PRO A C 1
ATOM 687 O O . PRO A 1 84 ? 6.377 -3.981 18.170 1.00 90.75 84 PRO A O 1
ATOM 690 N N . GLN A 1 85 ? 7.570 -2.604 19.480 1.00 92.50 85 GLN A N 1
ATOM 691 C CA . GLN A 1 85 ? 6.878 -2.922 20.732 1.00 92.50 85 GLN A CA 1
ATOM 692 C C . GLN A 1 85 ? 5.405 -2.487 20.731 1.00 92.50 85 GLN A C 1
ATOM 694 O O . GLN A 1 85 ? 4.591 -3.099 21.419 1.00 92.50 85 GLN A O 1
ATOM 699 N N . ASP A 1 86 ? 5.056 -1.469 19.943 1.00 96.31 86 ASP A N 1
ATOM 700 C CA . ASP A 1 86 ? 3.695 -0.945 19.850 1.00 96.31 86 ASP A CA 1
ATOM 701 C C . ASP A 1 86 ? 2.888 -1.565 18.698 1.00 96.31 86 ASP A C 1
ATOM 703 O O . ASP A 1 86 ? 1.678 -1.336 18.620 1.00 96.31 86 ASP A O 1
ATOM 707 N N . VAL A 1 87 ? 3.505 -2.377 17.825 1.00 96.31 87 VAL A N 1
ATOM 708 C CA . VAL A 1 87 ? 2.828 -3.018 16.679 1.00 96.31 87 VAL A CA 1
ATOM 709 C C . VAL A 1 87 ? 1.555 -3.768 17.085 1.00 96.31 87 VAL A C 1
ATOM 711 O O . VAL A 1 87 ? 0.532 -3.533 16.435 1.00 96.31 87 VAL A O 1
ATOM 714 N N . PRO A 1 88 ? 1.540 -4.614 18.140 1.00 96.69 88 PRO A N 1
ATOM 715 C CA . PRO A 1 88 ? 0.327 -5.336 18.521 1.00 96.69 88 PRO A CA 1
ATOM 716 C C . PRO A 1 88 ? -0.834 -4.399 18.868 1.00 96.69 88 PRO A C 1
ATOM 718 O O . PRO A 1 88 ? -1.942 -4.524 18.341 1.00 96.69 88 PRO A O 1
ATOM 721 N N . ARG A 1 89 ? -0.558 -3.386 19.696 1.00 97.88 89 ARG A N 1
ATOM 722 C CA . ARG A 1 89 ? -1.558 -2.410 20.134 1.00 97.88 89 ARG A CA 1
ATOM 723 C C . ARG A 1 89 ? -2.032 -1.534 18.977 1.00 97.88 89 ARG A C 1
ATOM 725 O O . ARG A 1 89 ? -3.236 -1.351 18.808 1.00 97.88 89 ARG A O 1
ATOM 732 N N . ALA A 1 90 ? -1.110 -1.028 18.160 1.00 98.25 90 ALA A N 1
ATOM 733 C CA . ALA A 1 90 ? -1.429 -0.229 16.982 1.00 98.25 90 ALA A CA 1
ATOM 734 C C . ALA A 1 90 ? -2.274 -1.023 15.974 1.00 98.25 90 ALA A C 1
ATOM 736 O O . ALA A 1 90 ? -3.269 -0.506 15.469 1.00 98.25 90 ALA A O 1
ATOM 737 N N . PHE A 1 91 ? -1.944 -2.295 15.726 1.00 98.31 91 PHE A N 1
ATOM 738 C CA . PHE A 1 91 ? -2.734 -3.154 14.847 1.00 98.31 91 PHE A CA 1
ATOM 739 C C . PHE A 1 91 ? -4.159 -3.350 15.367 1.00 98.31 91 PHE A C 1
ATOM 741 O O . PHE A 1 91 ? -5.095 -3.201 14.582 1.00 98.31 91 PHE A O 1
ATOM 748 N N . ASN A 1 92 ? -4.354 -3.633 16.659 1.00 97.94 92 ASN A N 1
ATOM 749 C CA . ASN A 1 92 ? -5.692 -3.803 17.245 1.00 97.94 92 ASN A CA 1
ATOM 750 C C . ASN A 1 92 ? -6.550 -2.539 17.051 1.00 97.94 92 ASN A C 1
ATOM 752 O O . ASN A 1 92 ? -7.693 -2.615 16.599 1.00 97.94 92 ASN A O 1
ATOM 756 N N . LEU A 1 93 ? -5.969 -1.359 17.292 1.00 98.00 93 LEU A N 1
ATOM 757 C CA . LEU A 1 93 ? -6.637 -0.067 17.102 1.00 98.00 93 LEU A CA 1
ATOM 758 C C . LEU A 1 93 ? -7.006 0.191 15.632 1.00 98.00 93 LEU A C 1
ATOM 760 O O . LEU A 1 93 ? -8.154 0.517 15.318 1.00 98.00 93 LEU A O 1
ATOM 764 N N . ILE A 1 94 ? -6.041 0.033 14.721 1.00 98.31 94 ILE A N 1
ATOM 765 C CA . ILE A 1 94 ? -6.230 0.320 13.293 1.00 98.31 94 ILE A CA 1
ATOM 766 C C . ILE A 1 94 ? -7.184 -0.691 12.658 1.00 98.31 94 ILE A C 1
ATOM 768 O O . ILE A 1 94 ? -8.028 -0.301 11.860 1.00 98.31 94 ILE A O 1
ATOM 772 N N . SER A 1 95 ? -7.092 -1.974 13.011 1.00 98.00 95 SER A N 1
ATOM 773 C CA . SER A 1 95 ? -7.948 -3.031 12.455 1.00 98.00 95 SER A CA 1
ATOM 774 C C . SER A 1 95 ? -9.408 -2.876 12.872 1.00 98.00 95 SER A C 1
ATOM 776 O O . SER A 1 95 ? -10.302 -2.975 12.027 1.00 98.00 95 SER A O 1
ATOM 778 N N . LYS A 1 96 ? -9.658 -2.531 14.140 1.00 97.06 96 LYS A N 1
ATOM 779 C CA . LYS A 1 96 ? -10.997 -2.175 14.617 1.00 97.06 96 LYS A CA 1
ATOM 780 C C . LYS A 1 96 ? -11.554 -0.983 13.837 1.00 97.06 96 LYS A C 1
ATOM 782 O O . LYS A 1 96 ? -12.682 -1.037 13.346 1.00 97.06 96 LYS A O 1
ATOM 787 N N . HIS A 1 97 ? -10.750 0.062 13.632 1.00 97.69 97 HIS A N 1
ATOM 788 C CA . HIS A 1 97 ? -11.159 1.223 12.841 1.00 97.69 97 HIS A CA 1
ATOM 789 C C . HIS A 1 97 ? -11.367 0.892 11.349 1.00 97.69 97 HIS A C 1
ATOM 791 O O . HIS A 1 97 ? -12.324 1.360 10.735 1.00 97.69 97 HIS A O 1
ATOM 797 N N . PHE A 1 98 ? -10.519 0.043 10.762 1.00 97.62 98 PHE A N 1
ATOM 798 C CA . PHE A 1 98 ? -10.639 -0.464 9.390 1.00 97.62 98 PHE A CA 1
ATOM 799 C C . PHE A 1 98 ? -11.998 -1.137 9.165 1.00 97.62 98 PHE A C 1
ATOM 801 O O . PHE A 1 98 ? -12.692 -0.838 8.190 1.00 97.62 98 PHE A O 1
ATOM 808 N N . TYR A 1 99 ? -12.401 -1.993 10.107 1.00 97.00 99 TYR A N 1
ATOM 809 C CA . TYR A 1 99 ? -13.693 -2.672 10.106 1.00 97.00 99 TYR A CA 1
ATOM 810 C C . TYR A 1 99 ? -14.865 -1.696 10.261 1.00 97.00 99 TYR A C 1
ATOM 812 O O . TYR A 1 99 ? -15.771 -1.669 9.429 1.00 97.00 99 TYR A O 1
ATOM 820 N N . GLN A 1 100 ? -14.820 -0.825 11.275 1.00 95.44 100 GLN A N 1
ATOM 821 C CA . GLN A 1 100 ? -15.882 0.150 11.554 1.00 95.44 100 GLN A CA 1
ATOM 822 C C . GLN A 1 100 ? -16.131 1.112 10.382 1.00 95.44 100 GLN A C 1
ATOM 824 O O . GLN A 1 100 ? -17.265 1.529 10.137 1.00 95.44 100 GLN A O 1
ATOM 829 N N . ARG A 1 101 ? -15.078 1.461 9.633 1.00 96.81 101 ARG A N 1
ATOM 830 C CA . ARG A 1 101 ? -15.154 2.337 8.453 1.00 96.81 101 ARG A CA 1
ATOM 831 C C . ARG A 1 101 ? -15.443 1.582 7.158 1.00 96.81 101 ARG A C 1
ATOM 833 O O . ARG A 1 101 ? -15.595 2.221 6.123 1.00 96.81 101 ARG A O 1
ATOM 840 N N . LYS A 1 102 ? -15.606 0.259 7.234 1.00 97.25 102 LYS A N 1
ATOM 841 C CA . LYS A 1 102 ? -15.992 -0.631 6.136 1.00 97.25 102 LYS A CA 1
ATOM 842 C C . LYS A 1 102 ? -15.037 -0.586 4.939 1.00 97.25 102 LYS A C 1
ATOM 844 O O . LYS A 1 102 ? -15.486 -0.572 3.794 1.00 97.25 102 LYS A O 1
ATOM 849 N N . LEU A 1 103 ? -13.724 -0.567 5.190 1.00 97.81 103 LEU A N 1
ATOM 850 C CA . LEU A 1 103 ? -12.740 -0.558 4.103 1.00 97.81 103 LEU A CA 1
ATOM 851 C C . LEU A 1 103 ? -12.851 -1.821 3.244 1.00 97.81 103 LEU A C 1
ATOM 853 O O . LEU A 1 103 ? -13.017 -2.927 3.763 1.00 97.81 103 LEU A O 1
ATOM 857 N N . LYS A 1 104 ? -12.729 -1.652 1.925 1.00 97.44 104 LYS A N 1
ATOM 858 C CA . LYS A 1 104 ? -12.983 -2.718 0.946 1.00 97.44 104 LYS A CA 1
ATOM 859 C C . LYS A 1 104 ? -11.810 -3.635 0.627 1.00 97.44 104 LYS A C 1
ATOM 861 O O . LYS A 1 104 ? -12.052 -4.645 -0.019 1.00 97.44 104 LYS A O 1
ATOM 866 N N . PHE A 1 105 ? -10.570 -3.325 1.002 1.00 96.38 105 PHE A N 1
ATOM 867 C CA . PHE A 1 105 ? -9.400 -4.113 0.574 1.00 96.38 105 PHE A CA 1
ATOM 868 C C . PHE A 1 105 ? -8.756 -4.856 1.731 1.00 96.38 105 PHE A C 1
ATOM 870 O O . PHE A 1 105 ? -9.347 -5.798 2.255 1.00 96.38 105 PHE A O 1
ATOM 877 N N . GLY A 1 106 ? -7.548 -4.474 2.124 1.00 97.69 106 GLY A N 1
ATOM 878 C CA . GLY A 1 106 ? -6.855 -5.153 3.197 1.00 97.69 106 GLY A CA 1
ATOM 879 C C . GLY A 1 106 ? -5.746 -4.316 3.790 1.00 97.69 106 GLY A C 1
ATOM 880 O O . GLY A 1 106 ? -5.242 -3.374 3.180 1.00 97.69 106 GLY A O 1
ATOM 881 N N . MET A 1 107 ? -5.361 -4.714 4.988 1.00 98.44 107 MET A N 1
ATOM 882 C CA . MET A 1 107 ? -4.200 -4.228 5.700 1.00 98.44 107 MET A CA 1
ATOM 883 C C . MET A 1 107 ? -3.457 -5.404 6.327 1.00 98.44 107 MET A C 1
ATOM 885 O O . MET A 1 107 ? -4.012 -6.489 6.532 1.00 98.44 107 MET A O 1
ATOM 889 N N . LYS A 1 108 ? -2.186 -5.189 6.636 1.00 97.75 108 LYS A N 1
ATOM 890 C CA . LYS A 1 108 ? -1.354 -6.158 7.343 1.00 97.75 108 LYS A CA 1
ATOM 891 C C . LYS A 1 108 ? -0.433 -5.453 8.324 1.00 97.75 108 LYS A C 1
ATOM 893 O O . LYS A 1 108 ? -0.053 -4.315 8.080 1.00 97.75 108 LYS A O 1
ATOM 898 N N . ALA A 1 109 ? -0.051 -6.147 9.381 1.00 97.44 109 ALA A N 1
ATOM 899 C CA . ALA A 1 109 ? 1.054 -5.778 10.248 1.00 97.44 109 ALA A CA 1
ATOM 900 C C . ALA A 1 109 ? 2.118 -6.867 10.218 1.00 97.44 109 ALA A C 1
ATOM 902 O O . ALA A 1 109 ? 1.793 -8.047 10.046 1.00 97.44 109 ALA A O 1
ATOM 903 N N . ILE A 1 110 ? 3.377 -6.480 10.394 1.00 94.00 110 ILE A N 1
ATOM 904 C CA . ILE A 1 110 ? 4.460 -7.433 10.633 1.00 94.00 110 ILE A CA 1
ATOM 905 C C . ILE A 1 110 ? 4.165 -8.250 11.892 1.00 94.00 110 ILE A C 1
ATOM 907 O O . ILE A 1 110 ? 3.549 -7.752 12.837 1.00 94.00 110 ILE A O 1
ATOM 911 N N . MET A 1 111 ? 4.577 -9.516 11.894 1.00 92.12 111 MET A N 1
ATOM 912 C CA . MET A 1 111 ? 4.484 -10.390 13.058 1.00 92.12 111 MET A CA 1
ATOM 913 C C . MET A 1 111 ? 5.693 -10.183 13.980 1.00 92.12 111 MET A C 1
ATOM 915 O O . MET A 1 111 ? 6.831 -10.342 13.550 1.00 92.12 111 MET A O 1
ATOM 919 N N . ILE A 1 112 ? 5.433 -9.839 15.239 1.00 88.50 112 ILE A N 1
ATOM 920 C CA . ILE A 1 112 ? 6.404 -9.694 16.317 1.00 88.50 112 ILE A CA 1
ATOM 921 C C . ILE A 1 112 ? 6.173 -10.872 17.256 1.00 88.50 112 ILE A C 1
ATOM 923 O O . ILE A 1 112 ? 5.184 -10.913 17.988 1.00 88.50 112 ILE A O 1
ATOM 927 N N . ASP A 1 113 ? 7.048 -11.869 17.204 1.00 81.88 113 ASP A N 1
ATOM 928 C CA . ASP A 1 113 ? 6.982 -13.017 18.096 1.00 81.88 113 ASP A CA 1
ATOM 929 C C . ASP A 1 113 ? 8.387 -13.450 18.538 1.00 81.88 113 ASP A C 1
ATOM 931 O O . ASP A 1 113 ? 9.371 -13.297 17.811 1.00 81.88 113 ASP A O 1
ATOM 935 N N . LYS A 1 114 ? 8.470 -13.998 19.756 1.00 74.94 114 LYS A N 1
ATOM 936 C CA . LYS A 1 114 ? 9.738 -14.385 20.392 1.00 74.94 114 LYS A CA 1
ATOM 937 C C . LYS A 1 114 ? 10.476 -15.495 19.645 1.00 74.94 114 LYS A C 1
ATOM 939 O O . LYS A 1 114 ? 11.695 -15.592 19.755 1.00 74.94 114 LYS A O 1
ATOM 944 N N . GLU A 1 115 ? 9.753 -16.364 18.941 1.00 72.19 115 GLU A N 1
ATOM 945 C CA . GLU A 1 115 ? 10.349 -17.470 18.187 1.00 72.19 115 GLU A CA 1
ATOM 946 C C . GLU A 1 115 ? 11.107 -16.925 16.972 1.00 72.19 115 GLU A C 1
ATOM 948 O O . GLU A 1 115 ? 12.255 -17.294 16.735 1.00 72.19 115 GLU A O 1
ATOM 953 N N . THR A 1 116 ? 10.490 -15.991 16.256 1.00 65.00 116 THR A N 1
ATOM 954 C CA . THR A 1 116 ? 11.048 -15.278 15.112 1.00 65.00 116 THR A CA 1
ATOM 955 C C . THR A 1 116 ? 12.220 -14.382 15.538 1.00 65.00 116 THR A C 1
ATOM 957 O O . THR A 1 116 ? 13.210 -14.316 14.814 1.00 65.00 116 THR A O 1
ATOM 960 N N . GLU A 1 117 ? 12.168 -13.770 16.729 1.00 66.19 117 GLU A N 1
ATOM 961 C CA . GLU A 1 117 ? 13.297 -13.038 17.345 1.00 66.19 117 GLU A CA 1
ATOM 962 C C . GLU A 1 117 ? 14.465 -13.971 17.704 1.00 66.19 117 GLU A C 1
ATOM 964 O O . GLU A 1 117 ? 15.627 -13.686 17.427 1.00 66.19 117 GLU A O 1
ATOM 969 N N . SER A 1 118 ? 14.171 -15.127 18.303 1.00 66.94 118 SER A N 1
ATOM 970 C CA . SER A 1 118 ? 15.210 -16.078 18.721 1.00 66.94 118 S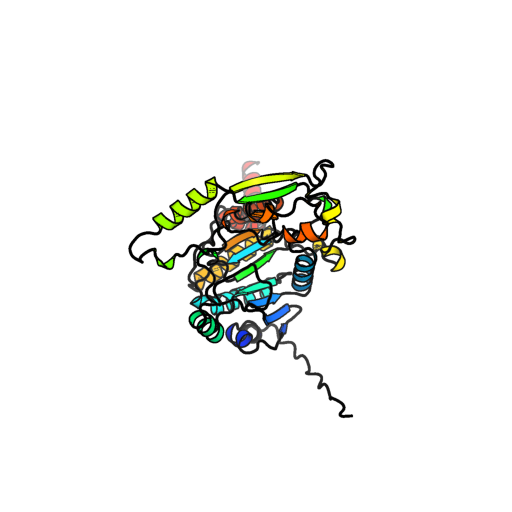ER A CA 1
ATOM 971 C C . SER A 1 118 ? 15.896 -16.735 17.518 1.00 66.94 118 SER A C 1
ATOM 973 O O . SER A 1 118 ? 17.109 -16.949 17.528 1.00 66.94 118 SER A O 1
ATOM 975 N N . LYS A 1 119 ? 15.133 -17.036 16.459 1.00 65.31 119 LYS A N 1
ATOM 976 C CA . LYS A 1 119 ? 15.662 -17.556 15.189 1.00 65.31 119 LYS A CA 1
ATOM 977 C C . LYS A 1 119 ? 16.531 -16.530 14.465 1.00 65.31 119 LYS A C 1
ATOM 979 O O . LYS A 1 119 ? 17.548 -16.918 13.906 1.00 65.31 119 LYS A O 1
ATOM 984 N N . SER A 1 120 ? 16.183 -15.239 14.505 1.00 58.97 120 SER A N 1
ATOM 985 C CA . SER A 1 120 ? 17.002 -14.206 13.857 1.00 58.97 120 SER A CA 1
ATOM 986 C C . SER A 1 120 ? 18.352 -13.997 14.539 1.00 58.97 120 SER A C 1
ATOM 988 O O . SER A 1 120 ? 19.331 -13.743 13.853 1.00 58.97 120 SER A O 1
ATOM 990 N N . MET A 1 121 ? 18.426 -14.148 15.865 1.00 58.59 121 MET A N 1
ATOM 991 C CA . MET A 1 121 ? 19.677 -13.963 16.611 1.00 58.59 121 MET A CA 1
ATOM 992 C C . MET A 1 121 ? 20.628 -15.166 16.580 1.00 58.59 121 MET A C 1
ATOM 994 O O . MET A 1 121 ? 21.802 -15.015 16.905 1.00 58.59 121 MET A O 1
ATOM 998 N N . SER A 1 122 ? 20.138 -16.367 16.263 1.00 63.72 122 SER A N 1
ATOM 999 C CA . SER A 1 122 ? 20.920 -17.606 16.404 1.00 63.72 122 SER A CA 1
ATOM 1000 C C . SER A 1 122 ? 21.544 -18.120 15.109 1.00 63.72 122 SER A C 1
ATOM 1002 O O . SER A 1 122 ? 22.404 -18.997 15.176 1.00 63.72 122 SER A O 1
ATOM 1004 N N . ASP A 1 123 ? 21.151 -17.591 13.951 1.00 59.09 123 ASP A N 1
ATOM 1005 C CA . ASP A 1 123 ? 21.593 -18.109 12.660 1.00 59.09 123 ASP A CA 1
ATOM 1006 C C . ASP A 1 123 ? 22.202 -17.001 11.785 1.00 59.09 123 ASP A C 1
ATOM 1008 O O . ASP A 1 123 ? 21.503 -16.235 11.123 1.00 59.09 123 ASP A O 1
ATOM 1012 N N . GLU A 1 124 ? 23.536 -16.924 11.752 1.00 58.88 124 GLU A N 1
ATOM 1013 C CA . GLU A 1 124 ? 24.267 -15.989 10.882 1.00 58.88 124 GLU A CA 1
ATOM 1014 C C . GLU A 1 124 ? 24.016 -16.251 9.384 1.00 58.88 124 GLU A C 1
ATOM 1016 O O . GLU A 1 124 ? 24.204 -15.353 8.560 1.00 58.88 124 GLU A O 1
ATOM 1021 N N . SER A 1 125 ? 23.550 -17.452 9.010 1.00 53.97 125 SER A N 1
ATOM 1022 C CA . SER A 1 125 ? 23.176 -17.778 7.628 1.00 53.97 125 SER A CA 1
ATOM 1023 C C . SER A 1 125 ? 21.797 -17.232 7.230 1.00 53.97 125 SER A C 1
ATOM 1025 O O . SER A 1 125 ? 21.472 -17.176 6.041 1.00 53.97 125 SER A O 1
ATOM 1027 N N . PHE A 1 126 ? 21.017 -16.735 8.201 1.00 49.09 126 PHE A N 1
ATOM 1028 C CA . PHE A 1 126 ? 19.736 -16.056 7.986 1.00 49.09 126 PHE A CA 1
ATOM 1029 C C . PHE A 1 126 ? 19.868 -14.568 7.627 1.00 49.09 126 PHE A C 1
ATOM 1031 O O . PHE A 1 126 ? 18.860 -13.857 7.550 1.00 49.09 126 PHE A O 1
ATOM 1038 N N . LYS A 1 127 ? 21.089 -14.090 7.342 1.00 51.72 127 LYS A N 1
ATOM 1039 C CA . LYS A 1 127 ? 21.310 -12.782 6.713 1.00 51.72 127 LYS A CA 1
ATOM 1040 C C . LYS A 1 127 ? 20.491 -12.701 5.413 1.00 51.72 127 LYS A C 1
ATOM 1042 O O . LYS A 1 127 ? 20.517 -13.607 4.575 1.00 51.72 127 LYS A O 1
ATOM 1047 N N . TRP A 1 128 ? 19.720 -11.619 5.272 1.00 44.72 128 TRP A N 1
ATOM 1048 C CA . TRP A 1 128 ? 18.833 -11.346 4.138 1.00 44.72 128 TRP A CA 1
ATOM 1049 C C . TRP A 1 128 ? 19.572 -11.523 2.806 1.00 44.72 128 TRP A C 1
ATOM 1051 O O . TRP A 1 128 ? 20.310 -10.643 2.383 1.00 44.72 128 TRP A O 1
ATOM 1061 N N . ASN A 1 129 ? 19.349 -12.643 2.119 1.00 45.84 129 ASN A N 1
ATOM 1062 C CA . ASN A 1 129 ? 19.811 -12.819 0.746 1.00 45.84 129 ASN A CA 1
ATOM 1063 C C . ASN A 1 129 ? 18.568 -12.966 -0.133 1.00 45.84 129 ASN A C 1
ATOM 1065 O O . ASN A 1 129 ? 17.945 -14.032 -0.160 1.00 45.84 129 ASN A O 1
ATOM 1069 N N . THR A 1 130 ? 18.173 -11.857 -0.763 1.00 44.66 130 THR A N 1
ATOM 1070 C CA . THR A 1 130 ? 16.936 -11.685 -1.548 1.00 44.66 130 THR A CA 1
ATOM 1071 C C . THR A 1 130 ? 16.936 -12.468 -2.865 1.00 44.66 130 THR A C 1
ATOM 1073 O O . THR A 1 130 ? 15.947 -12.424 -3.588 1.00 44.66 130 THR A O 1
ATOM 1076 N N . HIS A 1 131 ? 18.029 -13.168 -3.189 1.00 41.97 131 HIS A N 1
ATOM 1077 C CA . HIS A 1 131 ? 18.254 -13.774 -4.505 1.00 41.97 131 HIS A CA 1
ATOM 1078 C C . HIS A 1 131 ? 18.052 -15.296 -4.560 1.00 41.97 131 HIS A C 1
ATOM 1080 O O . HIS A 1 131 ? 17.916 -15.855 -5.644 1.00 41.97 131 HIS A O 1
ATOM 1086 N N . THR A 1 132 ? 17.981 -15.997 -3.424 1.00 43.31 132 THR A N 1
ATOM 1087 C CA . THR A 1 132 ? 17.813 -17.461 -3.421 1.00 43.31 132 THR A CA 1
ATOM 1088 C C . THR A 1 132 ? 16.378 -17.826 -3.047 1.00 43.31 132 THR A C 1
ATOM 1090 O O . THR A 1 132 ? 16.021 -17.802 -1.869 1.00 43.31 132 THR A O 1
ATOM 1093 N N . GLY A 1 133 ? 15.562 -18.157 -4.048 1.00 41.00 133 GLY A N 1
ATOM 1094 C CA . GLY A 1 133 ? 14.134 -18.485 -3.937 1.00 41.00 133 GLY A CA 1
ATOM 1095 C C . GLY A 1 133 ? 13.768 -19.788 -3.212 1.00 41.00 133 GLY A C 1
ATOM 1096 O O . GLY A 1 133 ? 12.707 -20.331 -3.492 1.00 41.00 133 GLY A O 1
ATOM 1097 N N . ASN A 1 134 ? 14.594 -20.282 -2.286 1.00 37.00 134 ASN A N 1
ATOM 1098 C CA . ASN A 1 134 ? 14.289 -21.472 -1.492 1.00 37.00 134 ASN A CA 1
ATOM 1099 C C . ASN A 1 134 ? 14.225 -21.098 -0.004 1.00 37.00 134 ASN A C 1
ATOM 1101 O O . ASN A 1 134 ? 15.227 -20.682 0.572 1.00 37.00 134 ASN A O 1
ATOM 1105 N N . ASP A 1 135 ? 13.021 -21.207 0.566 1.00 41.69 135 ASP A N 1
ATOM 1106 C CA . ASP A 1 135 ? 12.670 -21.183 1.993 1.00 41.69 135 ASP A CA 1
ATOM 1107 C C . ASP A 1 135 ? 13.480 -20.243 2.897 1.00 41.69 135 ASP A C 1
ATOM 1109 O O . ASP A 1 135 ? 14.372 -20.658 3.635 1.00 41.69 135 ASP A O 1
ATOM 1113 N N . LYS A 1 136 ? 13.101 -18.959 2.921 1.00 43.03 136 LYS A N 1
ATOM 1114 C CA . LYS A 1 136 ? 13.573 -18.014 3.942 1.00 43.03 136 LYS A CA 1
ATOM 1115 C C . LYS A 1 136 ? 12.403 -17.446 4.720 1.00 43.03 136 LYS A C 1
ATOM 1117 O O . LYS A 1 136 ? 11.615 -16.654 4.206 1.00 43.03 136 LYS A O 1
ATOM 1122 N N . SER A 1 137 ? 12.287 -17.860 5.980 1.00 42.84 137 SER A N 1
ATOM 1123 C CA . SER A 1 137 ? 11.399 -17.204 6.933 1.00 42.84 137 SER A CA 1
ATOM 1124 C C . SER A 1 137 ? 11.856 -15.759 7.133 1.00 42.84 137 SER A C 1
ATOM 1126 O O . SER A 1 137 ? 13.016 -15.530 7.463 1.00 42.84 137 SER A O 1
ATOM 1128 N N . PHE A 1 138 ? 10.954 -14.791 6.946 1.00 45.22 138 PHE A N 1
ATOM 1129 C CA . PHE A 1 138 ? 11.215 -13.390 7.291 1.00 45.22 138 PHE A CA 1
ATOM 1130 C C . PHE A 1 138 ? 11.655 -13.304 8.757 1.00 45.22 138 PHE A C 1
ATOM 1132 O O . PHE A 1 138 ? 10.864 -13.607 9.649 1.00 45.22 138 PHE A O 1
ATOM 1139 N N . THR A 1 139 ? 12.905 -12.929 9.002 1.00 46.28 139 THR A N 1
ATOM 1140 C CA . THR A 1 139 ? 13.404 -12.634 10.342 1.00 46.28 139 THR A CA 1
ATOM 1141 C C . THR A 1 139 ? 12.891 -11.269 10.802 1.00 46.28 139 THR A C 1
ATOM 1143 O O . THR A 1 139 ? 12.599 -10.379 9.999 1.00 46.28 139 THR A O 1
ATOM 1146 N N . LEU A 1 140 ? 12.757 -11.108 12.120 1.00 51.38 140 LEU A N 1
ATOM 1147 C CA . LEU A 1 140 ? 12.298 -9.879 12.784 1.00 51.38 140 LEU A CA 1
ATOM 1148 C C . LEU A 1 140 ? 13.285 -8.708 12.654 1.00 51.38 140 LEU A C 1
ATOM 1150 O O . LEU A 1 140 ? 12.925 -7.544 12.867 1.00 51.38 140 LEU A O 1
ATOM 1154 N N . GLU A 1 141 ? 14.513 -8.997 12.234 1.00 57.09 141 GLU A N 1
ATOM 1155 C CA . GLU A 1 141 ? 15.485 -8.005 11.799 1.00 57.09 141 GLU A CA 1
ATOM 1156 C C . GLU A 1 141 ? 15.194 -7.606 10.35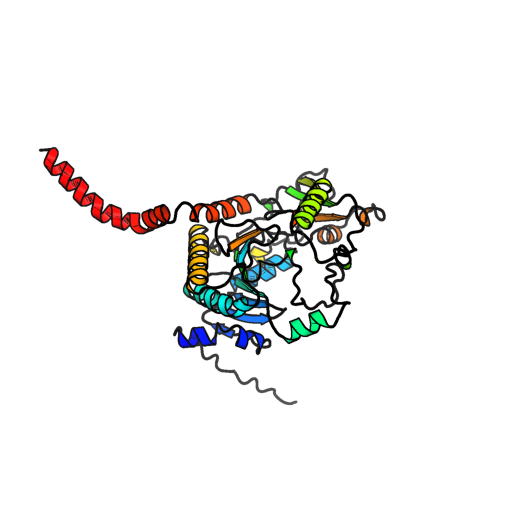6 1.00 57.09 141 GLU A C 1
ATOM 1158 O O . GLU A 1 141 ? 15.912 -7.930 9.411 1.00 57.09 141 GLU A O 1
ATOM 1163 N N . TRP A 1 142 ? 14.093 -6.876 10.180 1.00 64.88 142 TRP A N 1
ATOM 1164 C CA . TRP A 1 142 ? 13.989 -6.010 9.019 1.00 64.88 142 TRP A CA 1
ATOM 1165 C C . TRP A 1 142 ? 15.207 -5.086 9.038 1.00 64.88 142 TRP A C 1
ATOM 1167 O O . TRP A 1 142 ? 15.482 -4.495 10.094 1.00 64.88 142 TRP A O 1
ATOM 1177 N N . PRO A 1 143 ? 15.937 -4.960 7.915 1.00 69.19 143 PRO A N 1
ATOM 1178 C CA . PRO A 1 143 ? 17.049 -4.029 7.850 1.00 69.19 143 PRO A CA 1
ATOM 1179 C C . PRO A 1 143 ? 16.544 -2.642 8.245 1.00 69.19 143 PRO A C 1
ATOM 1181 O O . PRO A 1 143 ? 15.379 -2.312 8.010 1.00 69.19 143 PRO A O 1
ATOM 1184 N N . GLN A 1 144 ? 17.407 -1.820 8.844 1.00 70.56 144 GLN A N 1
ATOM 1185 C CA . GLN A 1 144 ? 17.010 -0.490 9.316 1.00 70.56 144 GLN A CA 1
ATOM 1186 C C . GLN A 1 144 ? 16.342 0.339 8.205 1.00 70.56 144 GLN A C 1
ATOM 1188 O O . GLN A 1 144 ? 15.399 1.077 8.460 1.00 70.56 144 GLN A O 1
ATOM 1193 N N . SER A 1 145 ? 16.756 0.127 6.955 1.00 73.25 145 SER A N 1
ATOM 1194 C CA . SER A 1 145 ? 16.187 0.748 5.758 1.00 73.25 145 SER A CA 1
ATOM 1195 C C . SER A 1 145 ? 14.736 0.331 5.449 1.00 73.25 145 SER A C 1
ATOM 1197 O O . SER A 1 145 ? 14.042 0.995 4.680 1.00 73.25 145 SER A O 1
ATOM 1199 N N . MET A 1 146 ? 14.246 -0.773 6.012 1.00 78.31 146 MET A N 1
ATOM 1200 C CA . MET A 1 146 ? 12.853 -1.209 5.886 1.00 78.31 146 MET A CA 1
ATOM 1201 C C . MET A 1 146 ? 11.975 -0.822 7.080 1.00 78.31 146 MET A C 1
ATOM 1203 O O . MET A 1 146 ? 10.753 -0.967 6.991 1.00 78.31 146 MET A O 1
ATOM 1207 N N . ARG A 1 147 ? 12.565 -0.319 8.170 1.00 86.62 147 ARG A N 1
ATOM 1208 C CA . ARG A 1 147 ? 11.821 0.184 9.330 1.00 86.62 147 ARG A CA 1
ATOM 1209 C C . ARG A 1 147 ? 10.936 1.363 8.934 1.00 86.62 147 ARG A C 1
ATOM 1211 O O . ARG A 1 147 ? 11.287 2.138 8.052 1.00 86.62 147 ARG A O 1
ATOM 1218 N N . GLY A 1 148 ? 9.777 1.461 9.576 1.00 91.94 148 GLY A N 1
ATOM 1219 C CA . GLY A 1 148 ? 8.733 2.438 9.278 1.00 91.94 148 GLY A CA 1
ATOM 1220 C C . GLY A 1 148 ? 7.621 1.936 8.353 1.00 91.94 148 GLY A C 1
ATOM 1221 O O . GLY A 1 148 ? 6.843 2.735 7.834 1.00 91.94 148 GLY A O 1
ATOM 1222 N N . ARG A 1 149 ? 7.539 0.618 8.128 1.00 95.06 149 ARG A N 1
ATOM 1223 C CA . ARG A 1 149 ? 6.473 -0.046 7.350 1.00 95.06 149 ARG A CA 1
ATOM 1224 C C . ARG A 1 149 ? 5.777 -1.156 8.127 1.00 95.06 149 ARG A C 1
ATOM 1226 O O . ARG A 1 149 ? 5.275 -2.118 7.544 1.00 95.06 149 ARG A O 1
ATOM 1233 N N . GLU A 1 150 ? 5.775 -1.050 9.450 1.00 96.31 150 GLU A N 1
ATOM 1234 C CA . GLU A 1 150 ? 5.315 -2.115 10.332 1.00 96.31 150 GLU A CA 1
ATOM 1235 C C . GLU A 1 150 ? 3.838 -2.457 10.106 1.00 96.31 150 GLU A C 1
ATOM 1237 O O . GLU A 1 150 ? 3.453 -3.618 10.249 1.00 96.31 150 GLU A O 1
ATOM 1242 N N . ILE A 1 151 ? 3.022 -1.480 9.695 1.00 98.25 151 ILE A N 1
ATOM 1243 C CA . ILE A 1 151 ? 1.630 -1.684 9.288 1.00 98.25 151 ILE A CA 1
ATOM 1244 C C . ILE A 1 151 ? 1.430 -1.123 7.880 1.00 98.25 151 ILE A C 1
ATOM 1246 O O . ILE A 1 151 ? 1.883 -0.032 7.556 1.00 98.25 151 ILE A O 1
ATOM 1250 N N . THR A 1 152 ? 0.748 -1.868 7.017 1.00 98.50 152 THR A N 1
ATOM 1251 C CA . THR A 1 152 ? 0.517 -1.532 5.608 1.00 98.50 152 THR A CA 1
ATOM 1252 C C . THR A 1 152 ? -0.971 -1.575 5.293 1.00 98.50 152 THR A C 1
ATOM 1254 O O . THR A 1 152 ? -1.606 -2.608 5.505 1.00 98.50 152 THR A O 1
ATOM 1257 N N . LEU A 1 153 ? -1.512 -0.505 4.717 1.00 98.56 153 LEU A N 1
ATOM 1258 C CA . LEU A 1 153 ? -2.814 -0.463 4.057 1.00 98.56 153 LEU A CA 1
ATOM 1259 C C . LEU A 1 153 ? -2.622 -0.545 2.537 1.00 98.56 153 LEU A C 1
ATOM 1261 O O . LEU A 1 153 ? -1.864 0.235 1.963 1.00 98.56 153 LEU A O 1
ATOM 1265 N N . TYR A 1 154 ? -3.364 -1.434 1.880 1.00 98.31 154 TYR A N 1
ATOM 1266 C CA . TYR A 1 154 ? -3.371 -1.549 0.422 1.00 98.31 154 TYR A CA 1
ATOM 1267 C C . TYR A 1 154 ? -4.430 -0.639 -0.205 1.00 98.31 154 TYR A C 1
ATOM 1269 O O . TYR A 1 154 ? -5.592 -0.650 0.206 1.00 98.31 154 TYR A O 1
ATOM 1277 N N . ILE A 1 155 ? -4.036 0.106 -1.238 1.00 97.69 155 ILE A N 1
ATOM 1278 C CA . ILE A 1 155 ? -4.917 0.970 -2.022 1.00 97.69 155 ILE A CA 1
ATOM 1279 C C . ILE A 1 155 ? -5.076 0.357 -3.404 1.00 97.69 155 ILE A C 1
ATOM 1281 O O . ILE A 1 155 ? -4.150 0.336 -4.209 1.00 97.69 155 ILE A O 1
ATOM 1285 N N . TYR A 1 156 ? -6.284 -0.096 -3.699 1.00 97.12 156 TYR A N 1
ATOM 1286 C CA . TYR A 1 156 ? -6.622 -0.529 -5.041 1.00 97.12 156 TYR A CA 1
ATOM 1287 C C . TYR A 1 156 ? -7.021 0.658 -5.917 1.00 97.12 156 TYR A C 1
ATOM 1289 O O . TYR A 1 156 ? -7.850 1.491 -5.534 1.00 97.12 156 TYR A O 1
ATOM 1297 N N . ARG A 1 157 ? -6.439 0.679 -7.114 1.00 95.06 157 ARG A N 1
ATOM 1298 C CA . ARG A 1 157 ? -6.848 1.498 -8.251 1.00 95.06 157 ARG A CA 1
ATOM 1299 C C . ARG A 1 157 ? -6.975 0.597 -9.463 1.00 95.06 157 ARG A C 1
ATOM 1301 O O . ARG A 1 157 ? -6.131 -0.271 -9.682 1.00 95.06 157 ARG A O 1
ATOM 1308 N N . TYR A 1 158 ? -8.045 0.777 -10.222 1.00 92.44 158 TYR A N 1
ATOM 1309 C CA . TYR A 1 158 ? -8.278 0.015 -11.430 1.00 92.44 158 TYR A CA 1
ATOM 1310 C C . TYR A 1 158 ? -7.307 0.482 -12.509 1.00 92.44 158 TYR A C 1
ATOM 1312 O O . TYR A 1 158 ? -7.413 1.586 -13.047 1.00 92.44 158 TYR A O 1
ATOM 1320 N N . TYR A 1 159 ? -6.354 -0.387 -12.818 1.00 86.31 159 TYR A N 1
ATOM 1321 C CA . TYR A 1 159 ? -5.286 -0.090 -13.748 1.00 86.31 159 TYR A CA 1
ATOM 1322 C C . TYR A 1 159 ? -5.470 -0.830 -15.062 1.00 86.31 159 TYR A C 1
ATOM 1324 O O . TYR A 1 159 ? -5.287 -2.039 -15.089 1.00 86.31 159 TYR A O 1
ATOM 1332 N N . GLU A 1 160 ? -5.749 -0.086 -16.129 1.00 85.88 160 GLU A N 1
ATOM 1333 C CA . GLU A 1 160 ? -5.769 -0.585 -17.507 1.00 85.88 160 GLU A CA 1
ATOM 1334 C C . GLU A 1 160 ? -4.336 -0.697 -18.028 1.00 85.88 160 GLU A C 1
ATOM 1336 O O . GLU A 1 160 ? -3.622 0.305 -18.087 1.00 85.88 160 GLU A O 1
ATOM 1341 N N . ILE A 1 161 ? -3.912 -1.901 -18.417 1.00 79.88 161 ILE A N 1
ATOM 1342 C CA . ILE A 1 161 ? -2.543 -2.151 -18.893 1.00 79.88 161 ILE A CA 1
ATOM 1343 C C . ILE A 1 161 ? -2.201 -1.336 -20.142 1.00 79.88 161 ILE A C 1
ATOM 1345 O O . ILE A 1 161 ? -1.054 -0.959 -20.347 1.00 79.88 161 ILE A O 1
ATOM 1349 N N . GLU A 1 162 ? -3.208 -0.980 -20.933 1.00 81.19 162 GLU A N 1
ATOM 1350 C CA . GLU A 1 162 ? -3.104 -0.108 -22.099 1.00 81.19 162 GLU A CA 1
ATOM 1351 C C . GLU A 1 162 ? -2.639 1.312 -21.727 1.00 81.19 162 GLU A C 1
ATOM 1353 O O . GLU A 1 162 ? -2.116 2.043 -22.570 1.00 81.19 162 GLU A O 1
ATOM 1358 N N . LYS A 1 163 ? -2.779 1.713 -20.455 1.00 84.06 163 LYS A N 1
ATOM 1359 C CA . LYS A 1 163 ? -2.226 2.971 -19.934 1.00 84.06 163 LYS A CA 1
ATOM 1360 C C . LYS A 1 163 ? -0.734 2.884 -19.628 1.00 84.06 163 LYS A C 1
ATOM 1362 O O . LYS A 1 163 ? -0.124 3.937 -19.424 1.00 84.06 163 LYS A O 1
ATOM 1367 N N . LEU A 1 164 ? -0.130 1.690 -19.630 1.00 85.56 164 LEU A N 1
ATOM 1368 C CA . LEU A 1 164 ? 1.319 1.549 -19.541 1.00 85.56 164 LEU A CA 1
ATOM 1369 C C . LEU A 1 164 ? 1.927 2.134 -20.810 1.00 85.56 164 LEU A C 1
ATOM 1371 O O . LEU A 1 164 ? 1.749 1.599 -21.898 1.00 85.56 164 LEU A O 1
ATOM 1375 N N . LYS A 1 165 ? 2.616 3.264 -20.685 1.00 88.38 165 LYS A N 1
ATOM 1376 C CA . LYS A 1 165 ? 3.320 3.880 -21.818 1.00 88.38 165 LYS A CA 1
ATOM 1377 C C . LYS A 1 165 ? 4.798 3.560 -21.783 1.00 88.38 165 LYS A C 1
ATOM 1379 O O . LYS A 1 165 ? 5.378 3.218 -22.808 1.00 88.38 165 LYS A O 1
ATOM 1384 N N . ASN A 1 166 ? 5.378 3.664 -20.592 1.00 92.25 166 ASN A N 1
ATOM 1385 C CA . ASN A 1 166 ? 6.809 3.572 -20.391 1.00 92.25 166 ASN A CA 1
ATOM 1386 C C . ASN A 1 166 ? 7.142 2.605 -19.256 1.00 92.25 166 ASN A C 1
ATOM 1388 O O . ASN A 1 166 ? 6.388 2.482 -18.293 1.00 92.25 166 ASN A O 1
ATOM 1392 N N . ILE A 1 167 ? 8.308 1.983 -19.367 1.00 92.50 167 ILE A N 1
ATOM 1393 C CA . ILE A 1 167 ? 8.973 1.211 -18.327 1.00 92.50 167 ILE A CA 1
ATOM 1394 C C . ILE A 1 167 ? 10.222 1.970 -17.906 1.00 92.50 167 ILE A C 1
ATOM 1396 O O . ILE A 1 167 ? 11.040 2.335 -18.750 1.00 92.50 167 ILE A O 1
ATOM 1400 N N . ARG A 1 168 ? 10.370 2.189 -16.600 1.00 94.56 168 ARG A N 1
ATOM 1401 C CA . ARG A 1 168 ? 11.553 2.820 -16.026 1.00 94.56 168 ARG A CA 1
ATOM 1402 C C . ARG A 1 168 ? 12.531 1.764 -15.538 1.00 94.56 168 ARG A C 1
ATOM 1404 O O . ARG A 1 168 ? 12.251 1.053 -14.579 1.00 94.56 168 ARG A O 1
ATOM 1411 N N . GLU A 1 169 ? 13.676 1.688 -16.192 1.00 93.88 169 GLU A N 1
ATOM 1412 C CA . GLU A 1 169 ? 14.774 0.794 -15.853 1.00 93.88 169 GLU A CA 1
ATOM 1413 C C . GLU A 1 169 ? 15.834 1.512 -15.026 1.00 93.88 169 GLU A C 1
ATOM 1415 O O . GLU A 1 169 ? 16.207 2.652 -15.314 1.00 93.88 169 GLU A O 1
ATOM 1420 N N . TYR A 1 170 ? 16.349 0.803 -14.027 1.00 92.50 170 TYR A N 1
ATOM 1421 C CA . TYR A 1 170 ? 17.429 1.259 -13.166 1.00 92.50 170 TYR A CA 1
ATOM 1422 C C . TYR A 1 170 ? 18.672 0.411 -13.431 1.00 92.50 170 TYR A C 1
ATOM 1424 O O . TYR A 1 170 ? 18.646 -0.802 -13.235 1.00 92.50 170 TYR A O 1
ATOM 1432 N N . LEU A 1 171 ? 19.753 1.049 -13.873 1.00 89.56 171 LEU A N 1
ATOM 1433 C CA . LEU A 1 171 ? 21.062 0.433 -14.071 1.00 89.56 171 LEU A CA 1
ATOM 1434 C C . LEU A 1 171 ? 21.999 0.871 -12.946 1.00 89.56 171 LEU A C 1
ATOM 1436 O O . LEU A 1 171 ? 22.299 2.060 -12.818 1.00 89.56 171 LEU A O 1
ATOM 1440 N N . CYS A 1 172 ? 22.486 -0.093 -12.171 1.00 83.00 172 CYS A N 1
ATOM 1441 C CA . CYS A 1 172 ? 23.479 0.139 -11.128 1.00 83.00 172 CYS A CA 1
ATOM 1442 C C . CYS A 1 172 ? 24.882 -0.039 -11.724 1.00 83.00 172 CYS A C 1
ATOM 1444 O O . CYS A 1 172 ? 25.250 -1.148 -12.117 1.00 83.00 172 CYS A O 1
ATOM 1446 N N . VAL A 1 173 ? 25.648 1.050 -11.854 1.00 74.56 173 VAL A N 1
ATOM 1447 C CA . VAL A 1 173 ? 26.986 1.032 -12.463 1.00 74.56 173 VAL A CA 1
ATOM 1448 C C . VAL A 1 173 ? 28.050 0.990 -11.368 1.00 74.56 173 VAL A C 1
ATOM 1450 O O . VAL A 1 173 ? 28.491 2.030 -10.905 1.00 74.56 173 VAL A O 1
ATOM 1453 N N . GLY A 1 174 ? 28.512 -0.213 -11.023 1.00 60.44 174 GLY A N 1
ATOM 1454 C CA . GLY A 1 174 ? 29.722 -0.401 -10.217 1.00 60.44 174 GLY A CA 1
ATOM 1455 C C . GLY A 1 174 ? 29.468 -0.823 -8.771 1.00 60.44 174 GLY A C 1
ATOM 1456 O O . GLY A 1 174 ? 29.008 -0.042 -7.955 1.00 60.44 174 GLY A O 1
ATOM 1457 N N . GLY A 1 175 ? 29.852 -2.061 -8.462 1.00 52.34 175 GLY A N 1
ATOM 1458 C CA . GLY A 1 175 ? 29.964 -2.584 -7.104 1.00 52.34 175 GLY A CA 1
ATOM 1459 C C . GLY A 1 175 ? 29.444 -4.012 -7.020 1.00 52.34 175 GLY A C 1
ATOM 1460 O O . GLY A 1 175 ? 28.268 -4.236 -7.287 1.00 52.34 175 GLY A O 1
ATOM 1461 N N . ASP A 1 176 ? 30.311 -4.954 -6.630 1.00 48.44 176 ASP A N 1
ATOM 1462 C CA . ASP A 1 176 ? 29.924 -6.284 -6.135 1.00 48.44 176 ASP A CA 1
ATOM 1463 C C . ASP A 1 176 ? 29.041 -6.089 -4.882 1.00 48.44 176 ASP A C 1
ATOM 1465 O O . ASP A 1 176 ? 29.507 -6.162 -3.744 1.00 48.44 176 ASP A O 1
ATOM 1469 N N . HIS A 1 177 ? 27.768 -5.746 -5.067 1.00 51.19 177 HIS A N 1
ATOM 1470 C CA . HIS A 1 177 ? 26.835 -5.451 -3.976 1.00 51.19 177 HIS A CA 1
ATOM 1471 C C . HIS A 1 177 ? 26.087 -6.692 -3.472 1.00 51.19 177 HIS A C 1
ATOM 1473 O O . HIS A 1 177 ? 25.277 -6.581 -2.553 1.00 51.19 177 HIS A O 1
ATOM 1479 N N . ASP A 1 178 ? 26.429 -7.883 -3.979 1.00 43.38 178 ASP A N 1
ATOM 1480 C CA . ASP A 1 178 ? 26.123 -9.153 -3.302 1.00 43.38 178 ASP A CA 1
ATOM 1481 C C . ASP A 1 178 ? 26.818 -9.245 -1.932 1.00 43.38 178 ASP A C 1
ATOM 1483 O O . ASP A 1 178 ? 26.380 -9.975 -1.038 1.00 43.38 178 ASP A O 1
ATOM 1487 N N . GLY A 1 179 ? 27.855 -8.432 -1.712 1.00 42.62 179 GLY A N 1
ATOM 1488 C CA . GLY A 1 179 ? 28.216 -8.015 -0.373 1.00 42.62 179 GLY A CA 1
ATOM 1489 C C . GLY A 1 179 ? 27.179 -7.020 0.129 1.00 42.62 179 GLY A C 1
ATOM 1490 O O . GLY A 1 179 ? 27.302 -5.822 -0.128 1.00 42.62 179 GLY A O 1
ATOM 1491 N N . ALA A 1 180 ? 26.213 -7.492 0.925 1.00 42.94 180 ALA A N 1
ATOM 1492 C CA . ALA A 1 180 ? 25.723 -6.692 2.041 1.00 42.94 180 ALA A CA 1
ATOM 1493 C C . ALA A 1 180 ? 26.941 -5.949 2.598 1.00 42.94 180 ALA A C 1
ATOM 1495 O O . ALA A 1 180 ? 27.888 -6.609 3.027 1.00 42.94 180 ALA A O 1
ATOM 1496 N N . LEU A 1 181 ? 26.980 -4.619 2.445 1.00 43.50 181 LEU A N 1
ATOM 1497 C CA . LEU A 1 181 ? 28.064 -3.784 2.955 1.00 43.50 181 LEU A CA 1
ATOM 1498 C C . LEU A 1 181 ? 28.416 -4.340 4.331 1.00 43.50 181 LEU A C 1
ATOM 1500 O O . LEU A 1 181 ? 27.548 -4.352 5.204 1.00 43.50 181 LEU A O 1
ATOM 1504 N N . ASN A 1 182 ? 29.626 -4.891 4.479 1.00 41.50 182 ASN A N 1
ATOM 1505 C CA . ASN A 1 182 ? 30.144 -5.380 5.751 1.00 41.50 182 ASN A CA 1
ATOM 1506 C C . ASN A 1 182 ? 30.239 -4.161 6.678 1.00 41.50 182 ASN A C 1
ATOM 1508 O O . ASN A 1 182 ? 31.294 -3.555 6.849 1.00 41.50 182 ASN A O 1
ATOM 1512 N N . LEU A 1 183 ? 29.097 -3.785 7.253 1.00 46.78 183 LEU A N 1
ATOM 1513 C CA . LEU A 1 183 ? 28.931 -2.752 8.263 1.00 46.78 183 LEU A CA 1
ATOM 1514 C C . LEU A 1 183 ? 29.574 -3.185 9.589 1.00 46.78 183 LEU A C 1
ATOM 1516 O O . LEU A 1 183 ? 29.564 -2.423 10.545 1.00 46.78 183 LEU A O 1
ATOM 1520 N N . GLU A 1 184 ? 30.150 -4.388 9.654 1.00 45.94 184 GLU A N 1
ATOM 1521 C CA . GLU A 1 184 ? 30.793 -4.943 10.846 1.00 45.94 184 GLU A CA 1
ATOM 1522 C C . GLU A 1 184 ? 32.090 -4.211 11.237 1.00 45.94 184 GLU A C 1
ATOM 1524 O O . GLU A 1 184 ? 32.537 -4.357 12.368 1.00 45.94 184 GLU A O 1
ATOM 1529 N N . ASN A 1 185 ? 32.659 -3.360 10.369 1.00 43.34 185 ASN A N 1
ATOM 1530 C CA . ASN A 1 185 ? 33.850 -2.564 10.706 1.00 43.34 185 ASN A CA 1
ATOM 1531 C C . ASN A 1 185 ? 33.594 -1.059 10.884 1.00 43.34 185 ASN A C 1
ATOM 1533 O O . ASN A 1 185 ? 34.544 -0.309 11.118 1.00 43.34 185 ASN A O 1
ATOM 1537 N N . VAL A 1 186 ? 32.340 -0.596 10.820 1.00 46.78 186 VAL A N 1
ATOM 1538 C CA . VAL A 1 186 ? 32.011 0.772 11.243 1.00 46.78 186 VAL A CA 1
ATOM 1539 C C . VAL A 1 186 ? 31.804 0.730 12.752 1.00 46.78 186 VAL A C 1
ATOM 1541 O O . VAL A 1 186 ? 30.718 0.451 13.252 1.00 46.78 186 VAL A O 1
ATOM 1544 N N . THR A 1 187 ? 32.901 0.933 13.480 1.00 45.75 187 THR A N 1
ATOM 1545 C CA . THR A 1 187 ? 32.922 1.070 14.938 1.00 45.75 187 THR A CA 1
ATOM 1546 C C . THR A 1 187 ? 31.807 2.006 15.400 1.00 45.75 187 THR A C 1
ATOM 1548 O O . THR A 1 187 ? 31.656 3.097 14.857 1.00 45.75 187 THR A O 1
ATOM 1551 N N . THR A 1 188 ? 31.061 1.579 16.418 1.00 50.03 188 THR A N 1
ATOM 1552 C CA . THR A 1 188 ? 29.819 2.165 16.961 1.00 50.03 188 THR A CA 1
ATOM 1553 C C . THR A 1 188 ? 29.912 3.604 17.478 1.00 50.03 188 THR A C 1
ATOM 1555 O O . THR A 1 188 ? 28.927 4.131 17.989 1.00 50.03 188 THR A O 1
ATOM 1558 N N . ASP A 1 189 ? 31.056 4.259 17.319 1.00 49.12 189 ASP A N 1
ATOM 1559 C CA . ASP A 1 189 ? 31.290 5.617 17.776 1.00 49.12 189 ASP A CA 1
ATOM 1560 C C . ASP A 1 189 ? 31.427 6.563 16.575 1.00 49.12 189 ASP A C 1
ATOM 1562 O O . ASP A 1 189 ? 32.504 6.730 16.006 1.00 49.12 189 ASP A O 1
ATOM 1566 N N . ASN A 1 190 ? 30.300 7.218 16.271 1.00 45.78 190 ASN A N 1
ATOM 1567 C CA . ASN A 1 190 ? 30.116 8.489 15.553 1.00 45.78 190 ASN A CA 1
ATOM 1568 C C . ASN A 1 190 ? 29.337 8.474 14.216 1.00 45.78 190 ASN A C 1
ATOM 1570 O O . ASN A 1 190 ? 29.839 8.149 13.146 1.00 45.78 190 ASN A O 1
ATOM 1574 N N . THR A 1 191 ? 28.113 9.000 14.383 1.00 50.09 191 THR A N 1
ATOM 1575 C CA . THR A 1 191 ? 27.287 9.876 13.532 1.00 50.09 191 THR A CA 1
ATOM 1576 C C . THR A 1 191 ? 26.510 9.292 12.342 1.00 50.09 191 THR A C 1
ATOM 1578 O O . THR A 1 191 ? 27.059 8.828 11.347 1.00 50.09 191 THR A O 1
ATOM 1581 N N . MET A 1 192 ? 25.178 9.489 12.408 1.00 52.66 192 MET A N 1
ATOM 1582 C CA . MET A 1 192 ? 24.190 9.429 11.306 1.00 52.66 192 MET A CA 1
ATOM 1583 C C . MET A 1 192 ? 24.674 10.068 9.989 1.00 52.66 192 MET A C 1
ATOM 1585 O O . MET A 1 192 ? 24.185 9.720 8.918 1.00 52.66 192 MET A O 1
ATOM 1589 N N . GLU A 1 193 ? 25.629 10.995 10.066 1.00 55.69 193 GLU A N 1
ATOM 1590 C CA . GLU A 1 193 ? 26.229 11.706 8.936 1.00 55.69 193 GLU A CA 1
ATOM 1591 C C . GLU A 1 193 ? 26.909 10.771 7.921 1.00 55.69 193 GLU A C 1
ATOM 1593 O O . GLU A 1 193 ? 26.853 11.026 6.718 1.00 55.69 193 GLU A O 1
ATOM 1598 N N . THR A 1 194 ? 27.485 9.653 8.375 1.00 55.25 194 THR A N 1
ATOM 1599 C CA . THR A 1 194 ? 28.180 8.689 7.501 1.00 55.25 194 THR A CA 1
ATOM 1600 C C . THR A 1 194 ? 27.222 7.885 6.615 1.00 55.25 194 THR A C 1
ATOM 1602 O O . THR A 1 194 ? 27.532 7.626 5.452 1.00 55.25 194 THR A O 1
ATOM 1605 N N . CYS A 1 195 ? 26.022 7.560 7.112 1.00 51.88 195 CYS A N 1
ATOM 1606 C CA . CYS A 1 195 ? 24.996 6.848 6.342 1.00 51.88 195 CYS A CA 1
ATOM 1607 C C . CYS A 1 195 ? 24.413 7.731 5.222 1.00 51.88 195 CYS A C 1
ATOM 1609 O O . CYS A 1 195 ? 24.253 7.285 4.084 1.00 51.88 195 CYS A O 1
ATOM 1611 N N . GLN A 1 196 ? 24.173 9.016 5.514 1.00 56.59 196 GLN A N 1
ATOM 1612 C CA . GLN A 1 196 ? 23.659 9.984 4.541 1.00 56.59 196 GLN A CA 1
ATOM 1613 C C . GLN A 1 196 ? 24.653 10.206 3.382 1.00 56.59 196 GLN A C 1
ATOM 1615 O O . GLN A 1 196 ? 24.269 10.157 2.214 1.00 56.59 196 GLN A O 1
ATOM 1620 N N . GLN A 1 197 ? 25.945 10.372 3.694 1.00 58.91 197 GLN A N 1
ATOM 1621 C CA . GLN A 1 197 ? 27.000 10.574 2.689 1.00 58.91 197 GLN A CA 1
ATOM 1622 C C . GLN A 1 197 ? 27.194 9.354 1.771 1.00 58.91 197 GLN A C 1
ATOM 1624 O O . GLN A 1 197 ? 27.447 9.511 0.574 1.00 58.91 197 GLN A O 1
ATOM 1629 N N . GLN A 1 198 ? 27.033 8.134 2.294 1.00 59.91 198 GLN A N 1
ATOM 1630 C CA . GLN A 1 198 ? 27.090 6.917 1.477 1.00 59.91 198 GLN A CA 1
ATOM 1631 C C . GLN A 1 198 ? 25.895 6.805 0.522 1.00 59.91 198 GLN A C 1
ATOM 1633 O O . GLN A 1 198 ? 26.088 6.481 -0.650 1.00 59.91 198 GLN A O 1
ATOM 1638 N N . GLN A 1 199 ? 24.678 7.137 0.971 1.00 61.81 199 GLN A N 1
ATOM 1639 C CA . GLN A 1 199 ? 23.503 7.166 0.090 1.00 61.81 199 GLN A CA 1
ATOM 1640 C C . GLN A 1 199 ? 23.642 8.203 -1.033 1.00 61.81 199 GLN A C 1
ATOM 1642 O O . GLN A 1 199 ? 23.245 7.937 -2.169 1.00 61.81 199 GLN A O 1
ATOM 1647 N N . ASP A 1 200 ? 24.222 9.367 -0.740 1.00 61.16 200 ASP A N 1
ATOM 1648 C CA . ASP A 1 200 ? 24.446 10.408 -1.746 1.00 61.16 200 ASP A CA 1
ATOM 1649 C C . ASP A 1 200 ? 25.552 10.033 -2.743 1.00 61.16 200 ASP A C 1
ATOM 1651 O O . ASP A 1 200 ? 25.476 10.414 -3.911 1.00 61.16 200 ASP A O 1
ATOM 1655 N N . THR A 1 201 ? 26.529 9.221 -2.329 1.00 63.81 201 THR A N 1
ATOM 1656 C CA . THR A 1 201 ? 27.534 8.653 -3.243 1.00 63.81 201 THR A CA 1
ATOM 1657 C C . THR A 1 201 ? 26.897 7.626 -4.188 1.00 63.81 201 THR A C 1
ATOM 1659 O O . THR A 1 201 ? 27.065 7.735 -5.399 1.00 63.81 201 THR A O 1
ATOM 1662 N N . LEU A 1 202 ? 26.068 6.713 -3.662 1.00 62.28 202 LEU A N 1
ATOM 1663 C CA . LEU A 1 202 ? 25.327 5.706 -4.444 1.00 62.28 202 LEU A CA 1
ATOM 1664 C C . LEU A 1 202 ? 24.365 6.321 -5.471 1.00 62.28 202 LEU A C 1
ATOM 1666 O O . LEU A 1 202 ? 24.208 5.803 -6.576 1.00 62.28 202 LEU A O 1
ATOM 1670 N N . LYS A 1 203 ? 23.727 7.450 -5.143 1.00 62.19 203 LYS A N 1
ATOM 1671 C CA . LYS A 1 203 ? 22.844 8.155 -6.089 1.00 62.19 203 LYS A CA 1
ATOM 1672 C C . LYS A 1 203 ? 23.564 8.620 -7.355 1.00 62.19 203 LYS A C 1
ATOM 1674 O O . LYS A 1 203 ? 22.908 8.748 -8.385 1.00 62.19 203 LYS A O 1
ATOM 1679 N N . ASN A 1 204 ? 24.877 8.843 -7.302 1.00 62.84 204 ASN A N 1
ATOM 1680 C CA . ASN A 1 204 ? 25.650 9.290 -8.460 1.00 62.84 204 ASN A CA 1
ATOM 1681 C C . ASN A 1 204 ? 25.989 8.154 -9.443 1.00 62.84 204 ASN A C 1
ATOM 1683 O O . ASN A 1 204 ? 26.446 8.435 -10.548 1.00 62.84 204 ASN A O 1
ATOM 1687 N N . GLU A 1 205 ? 25.734 6.894 -9.078 1.00 81.81 205 GLU A N 1
ATOM 1688 C CA . GLU A 1 205 ? 26.096 5.707 -9.873 1.00 81.81 205 GLU A CA 1
ATOM 1689 C C . GLU A 1 205 ? 24.882 4.991 -10.491 1.00 81.81 205 GLU A C 1
ATOM 1691 O O . GLU A 1 205 ? 25.022 4.023 -11.245 1.00 81.81 205 GLU A O 1
ATOM 1696 N N . ILE A 1 206 ? 23.669 5.482 -10.219 1.00 86.56 206 ILE A N 1
ATOM 1697 C CA . ILE A 1 206 ? 22.434 4.908 -10.756 1.00 86.56 206 ILE A CA 1
ATOM 1698 C C . ILE A 1 206 ? 22.039 5.648 -12.029 1.00 86.56 206 ILE A C 1
AT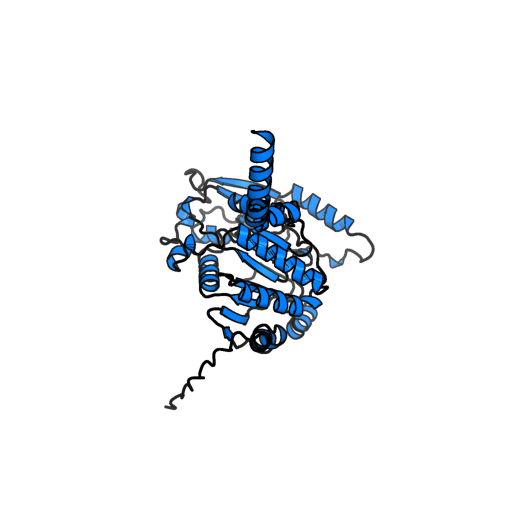OM 1700 O O . ILE A 1 206 ? 21.673 6.823 -12.013 1.00 86.56 206 ILE A O 1
ATOM 1704 N N . THR A 1 207 ? 22.048 4.930 -13.149 1.00 91.19 207 THR A N 1
ATOM 1705 C CA . THR A 1 207 ? 21.513 5.436 -14.414 1.00 91.19 207 THR A CA 1
ATOM 1706 C C . THR A 1 207 ? 20.062 4.996 -14.563 1.00 91.19 207 THR A C 1
ATOM 1708 O O . THR A 1 207 ? 19.764 3.805 -14.526 1.00 91.19 207 THR A O 1
ATOM 1711 N N . VAL A 1 208 ? 19.156 5.948 -14.775 1.00 93.94 208 VAL A N 1
ATOM 1712 C CA . VAL A 1 208 ? 17.735 5.675 -15.028 1.00 93.94 208 VAL A CA 1
ATOM 1713 C C . VAL A 1 208 ? 17.444 5.839 -16.515 1.00 93.94 208 VAL A C 1
ATOM 1715 O O . VAL A 1 208 ? 17.841 6.838 -17.118 1.00 93.94 208 VAL A O 1
ATOM 1718 N N . LYS A 1 209 ? 16.746 4.871 -17.111 1.00 94.56 209 LYS A N 1
ATOM 1719 C CA . LYS A 1 209 ? 16.316 4.911 -18.513 1.00 94.56 209 LYS A CA 1
ATOM 1720 C C . LYS A 1 209 ? 14.824 4.641 -18.613 1.00 94.56 209 LYS A C 1
ATOM 1722 O O . LYS A 1 209 ? 14.333 3.666 -18.056 1.00 94.56 209 LYS A O 1
ATOM 1727 N N . ASP A 1 210 ? 14.120 5.486 -19.354 1.00 94.94 210 ASP A N 1
ATOM 1728 C CA . ASP A 1 210 ? 12.704 5.293 -19.655 1.00 94.94 210 ASP A CA 1
ATOM 1729 C C . ASP A 1 210 ? 12.564 4.690 -21.062 1.00 94.94 210 ASP A C 1
ATOM 1731 O O . ASP A 1 210 ? 13.119 5.201 -22.035 1.00 94.94 210 ASP A O 1
ATOM 1735 N N . TYR A 1 211 ? 11.819 3.594 -21.157 1.00 93.94 211 TYR A N 1
ATOM 1736 C CA . TYR A 1 211 ? 11.590 2.835 -22.379 1.00 93.94 211 TYR A CA 1
ATOM 1737 C C . TYR A 1 211 ? 10.111 2.862 -22.738 1.00 93.94 211 TYR A C 1
ATOM 1739 O O . TYR A 1 211 ? 9.291 2.408 -21.945 1.00 93.94 211 TYR A O 1
ATOM 1747 N N . SER A 1 212 ? 9.758 3.330 -23.934 1.00 93.69 212 SER A N 1
ATOM 1748 C CA . SER A 1 212 ? 8.390 3.172 -24.439 1.00 93.69 212 SER A CA 1
ATOM 1749 C C . SER A 1 212 ? 8.131 1.704 -24.768 1.00 93.69 212 SER A C 1
ATOM 1751 O O . SER A 1 212 ? 8.947 1.070 -25.444 1.00 93.69 212 SER A O 1
ATOM 1753 N N . ILE A 1 213 ? 6.988 1.168 -24.331 1.00 91.12 213 ILE A N 1
ATOM 1754 C CA . ILE A 1 213 ? 6.593 -0.206 -24.684 1.00 91.12 213 ILE A CA 1
ATOM 1755 C C . ILE A 1 213 ? 5.984 -0.317 -26.085 1.00 91.12 213 ILE A C 1
ATOM 1757 O O . ILE A 1 213 ? 5.792 -1.416 -26.598 1.00 91.12 213 ILE A O 1
ATOM 1761 N N . TYR A 1 214 ? 5.687 0.827 -26.701 1.00 91.31 214 TYR A N 1
ATOM 1762 C CA . TYR A 1 214 ? 5.145 0.938 -28.055 1.00 91.31 214 TYR A CA 1
ATOM 1763 C C . TYR A 1 214 ? 6.217 1.287 -29.095 1.00 91.31 214 TYR A C 1
ATOM 1765 O O . TYR A 1 214 ? 5.899 1.478 -30.264 1.00 91.31 214 TYR A O 1
ATOM 1773 N N . ASP A 1 215 ? 7.475 1.432 -28.675 1.00 91.69 215 ASP A N 1
ATOM 1774 C CA . ASP A 1 215 ? 8.590 1.626 -29.595 1.00 91.69 215 ASP A CA 1
ATOM 1775 C C . ASP A 1 215 ? 8.980 0.277 -30.211 1.00 91.69 215 ASP A C 1
ATOM 1777 O O . ASP A 1 215 ? 9.537 -0.585 -29.536 1.00 91.69 215 ASP A O 1
ATOM 1781 N N . GLU A 1 216 ? 8.696 0.090 -31.500 1.00 88.75 216 GLU A N 1
ATOM 1782 C CA . GLU A 1 216 ? 9.020 -1.142 -32.235 1.00 88.75 216 GLU A CA 1
ATOM 1783 C C . GLU A 1 216 ? 10.532 -1.422 -32.297 1.00 88.75 216 GLU A C 1
ATOM 1785 O O . GLU A 1 216 ? 10.945 -2.560 -32.516 1.00 88.75 216 GLU A O 1
ATOM 1790 N N . THR A 1 217 ? 11.375 -0.405 -32.083 1.00 88.75 217 THR A N 1
ATOM 1791 C CA . THR A 1 217 ? 12.834 -0.576 -32.016 1.00 88.75 217 THR A CA 1
ATOM 1792 C C . THR A 1 217 ? 13.301 -1.080 -30.647 1.00 88.75 217 THR A C 1
ATOM 1794 O O . THR A 1 217 ? 14.412 -1.604 -30.518 1.00 88.75 217 THR A O 1
ATOM 1797 N N . ASN A 1 218 ? 12.447 -0.981 -29.622 1.00 86.00 218 ASN A N 1
ATOM 1798 C CA . ASN A 1 218 ? 12.709 -1.487 -28.285 1.00 86.00 218 ASN A CA 1
ATOM 1799 C C . ASN A 1 218 ? 12.413 -2.990 -28.208 1.00 86.00 218 ASN A C 1
ATOM 1801 O O . ASN A 1 218 ? 11.337 -3.432 -27.810 1.00 86.00 218 ASN A O 1
ATOM 1805 N N . VAL A 1 219 ? 13.429 -3.788 -28.520 1.00 81.94 219 VAL A N 1
ATOM 1806 C CA . VAL A 1 219 ? 13.358 -5.253 -28.433 1.00 81.94 219 VAL A CA 1
ATOM 1807 C C . VAL A 1 219 ? 13.277 -5.789 -26.997 1.00 81.94 219 VAL A C 1
ATOM 1809 O O . VAL A 1 219 ? 13.043 -6.979 -26.814 1.00 81.94 219 VAL A O 1
ATOM 1812 N N . LYS A 1 220 ? 13.499 -4.946 -25.976 1.00 86.12 220 LYS A N 1
ATOM 1813 C CA . LYS A 1 220 ? 13.622 -5.385 -24.580 1.00 86.12 220 LYS A CA 1
ATOM 1814 C C . LYS A 1 220 ? 12.295 -5.362 -23.822 1.00 86.12 220 LYS A C 1
ATOM 1816 O O . LYS A 1 220 ? 11.974 -6.319 -23.125 1.00 86.12 220 LYS A O 1
ATOM 1821 N N . TYR A 1 221 ? 11.542 -4.271 -23.944 1.00 88.75 221 TYR A N 1
ATOM 1822 C CA . TYR A 1 221 ? 10.270 -4.076 -23.241 1.00 88.75 221 TYR A CA 1
ATOM 1823 C C . TYR A 1 221 ? 9.146 -3.810 -24.233 1.00 88.75 221 TYR A C 1
ATOM 1825 O O . TYR A 1 221 ? 8.521 -2.757 -24.188 1.00 88.75 221 TYR A O 1
ATOM 1833 N N . HIS A 1 222 ? 8.895 -4.739 -25.148 1.00 89.00 222 HIS A N 1
ATOM 1834 C CA . HIS A 1 222 ? 7.825 -4.566 -26.121 1.00 89.00 222 HIS A CA 1
ATOM 1835 C C . HIS A 1 222 ? 6.453 -4.834 -25.480 1.00 89.00 222 HIS A C 1
ATOM 1837 O O . HIS A 1 222 ? 6.322 -5.672 -24.588 1.00 89.00 222 HIS A O 1
ATOM 1843 N N . TYR A 1 223 ? 5.402 -4.154 -25.947 1.00 86.88 223 TYR A N 1
ATOM 1844 C CA . TYR A 1 223 ? 4.029 -4.287 -25.438 1.00 86.88 223 TYR A CA 1
ATOM 1845 C C . TYR A 1 223 ? 3.576 -5.751 -25.307 1.00 86.88 223 TYR A C 1
ATOM 1847 O O . TYR A 1 223 ? 2.964 -6.132 -24.312 1.00 86.88 223 TYR A O 1
ATOM 1855 N N . SER A 1 224 ? 3.954 -6.612 -26.257 1.00 86.56 224 SER A N 1
ATOM 1856 C CA . SER A 1 224 ? 3.629 -8.045 -26.225 1.00 86.56 224 SER A CA 1
ATOM 1857 C C . SER A 1 224 ? 4.169 -8.789 -24.997 1.00 86.56 224 SER A C 1
ATOM 1859 O O . SER A 1 224 ? 3.539 -9.750 -24.568 1.00 86.56 224 SER A O 1
ATOM 1861 N N . ASN A 1 225 ? 5.279 -8.344 -24.394 1.00 84.81 225 ASN A N 1
ATOM 1862 C CA . ASN A 1 225 ? 5.832 -8.927 -23.162 1.00 84.81 225 ASN A CA 1
ATOM 1863 C C . ASN A 1 225 ? 4.940 -8.683 -21.934 1.00 84.81 225 ASN A C 1
ATOM 1865 O O . ASN A 1 225 ? 5.113 -9.317 -20.897 1.00 84.81 225 ASN A O 1
ATOM 1869 N N . PHE A 1 226 ? 3.985 -7.760 -22.040 1.00 80.88 226 PHE A N 1
ATOM 1870 C CA . PHE A 1 226 ? 3.032 -7.427 -20.984 1.00 80.88 226 PHE A CA 1
ATOM 1871 C C . PHE A 1 226 ? 1.643 -8.027 -21.250 1.00 80.88 226 PHE A C 1
ATOM 1873 O O . PHE A 1 226 ? 0.786 -8.010 -20.371 1.00 80.88 226 PHE A O 1
ATOM 1880 N N . MET A 1 227 ? 1.440 -8.613 -22.434 1.00 75.94 227 MET A N 1
ATOM 1881 C CA . MET A 1 227 ? 0.169 -9.187 -22.884 1.00 75.94 227 MET A CA 1
ATOM 1882 C C . MET A 1 227 ? 0.027 -10.686 -22.599 1.00 75.94 227 MET A C 1
ATOM 1884 O O . MET A 1 227 ? -0.967 -11.284 -23.012 1.00 75.94 227 MET A O 1
ATOM 1888 N N . GLU A 1 228 ? 0.974 -11.301 -21.878 1.00 66.25 228 GLU A N 1
ATOM 1889 C CA . GLU A 1 228 ? 0.896 -12.721 -21.479 1.00 66.25 228 GLU A CA 1
ATOM 1890 C C . GLU A 1 228 ? -0.417 -13.043 -20.740 1.00 66.25 228 GLU A C 1
ATOM 1892 O O . GLU A 1 228 ? -0.934 -14.158 -20.820 1.00 66.25 228 GLU A O 1
ATOM 1897 N N . PHE A 1 229 ? -1.038 -12.036 -20.121 1.00 61.53 229 PHE A N 1
ATOM 1898 C CA . PHE A 1 229 ? -2.388 -12.115 -19.581 1.00 61.53 229 PHE A CA 1
ATOM 1899 C C . PHE A 1 229 ? -3.397 -11.606 -20.615 1.00 61.53 229 PHE A C 1
ATOM 1901 O O . PHE A 1 229 ? -3.823 -10.454 -20.588 1.00 61.53 229 PHE A O 1
ATOM 1908 N N . THR A 1 230 ? -3.822 -12.494 -21.518 1.00 57.59 230 THR A N 1
ATOM 1909 C CA . THR A 1 230 ? -4.909 -12.234 -22.490 1.00 57.59 230 THR A CA 1
ATOM 1910 C C . THR A 1 230 ? -6.198 -11.712 -21.834 1.00 57.59 230 THR A C 1
ATOM 1912 O O . THR A 1 230 ? -7.012 -11.053 -22.482 1.00 57.59 230 THR A O 1
ATOM 1915 N N . SER A 1 231 ? -6.370 -11.959 -20.532 1.00 64.94 231 SER A N 1
ATOM 1916 C CA . SER A 1 231 ? -7.327 -11.280 -19.667 1.00 64.94 231 SER A CA 1
ATOM 1917 C C . SER A 1 231 ? -6.603 -10.425 -18.630 1.00 64.94 231 SER A C 1
ATOM 1919 O O . SER A 1 231 ? -5.846 -10.945 -17.816 1.00 64.94 231 SER A O 1
ATOM 1921 N N . HIS A 1 232 ? -6.910 -9.130 -18.606 1.00 76.31 232 HIS A N 1
ATOM 1922 C CA . HIS A 1 232 ? -6.520 -8.195 -17.554 1.00 76.31 232 HIS A CA 1
ATOM 1923 C C . HIS A 1 232 ? -6.676 -8.838 -16.157 1.00 76.31 232 HIS A C 1
ATOM 1925 O O . HIS A 1 232 ? -7.801 -9.202 -15.802 1.00 76.31 232 HIS A O 1
ATOM 1931 N N . PRO A 1 233 ? -5.609 -8.988 -15.351 1.00 78.94 233 PRO A N 1
ATOM 1932 C CA . PRO A 1 233 ? -5.633 -9.825 -14.148 1.00 78.94 233 PRO A CA 1
ATOM 1933 C C . PRO A 1 233 ? -6.734 -9.396 -13.175 1.00 78.94 233 PRO A C 1
ATOM 1935 O O . PRO A 1 233 ? -7.522 -10.221 -12.735 1.00 78.94 233 PRO A O 1
ATOM 1938 N N . PHE A 1 234 ? -6.925 -8.091 -12.963 1.00 85.06 234 PHE A N 1
ATOM 1939 C CA . PHE A 1 234 ? -8.041 -7.589 -12.150 1.00 85.06 234 PHE A CA 1
ATOM 1940 C C . PHE A 1 234 ? -9.429 -7.991 -12.688 1.00 85.06 234 PHE A C 1
ATOM 1942 O O . PHE A 1 234 ? -10.316 -8.324 -11.907 1.00 85.06 234 PHE A O 1
ATOM 1949 N N . LYS A 1 235 ? -9.615 -8.053 -14.015 1.00 86.31 235 LYS A N 1
ATOM 1950 C CA . LYS A 1 235 ? -10.873 -8.477 -14.651 1.00 86.31 235 LYS A CA 1
ATOM 1951 C C . LYS A 1 235 ? -11.137 -9.968 -14.447 1.00 86.31 235 LYS A C 1
ATOM 1953 O O . LYS A 1 235 ? -12.291 -10.344 -14.276 1.00 86.31 235 LYS A O 1
ATOM 1958 N N . GLN A 1 236 ? -10.092 -10.800 -14.413 1.00 86.19 236 GLN A N 1
ATOM 1959 C CA . GLN A 1 236 ? -10.212 -12.230 -14.103 1.00 86.19 236 GLN A CA 1
ATOM 1960 C C . GLN A 1 236 ? -10.812 -12.465 -12.707 1.00 86.19 236 GLN A C 1
ATOM 1962 O O . GLN A 1 236 ? -11.517 -13.449 -12.503 1.00 86.19 236 GLN A O 1
ATOM 1967 N N . PHE A 1 237 ? -10.580 -11.544 -11.768 1.00 90.19 237 PHE A N 1
ATOM 1968 C CA . PHE A 1 237 ? -11.157 -11.584 -10.423 1.00 90.19 237 PHE A CA 1
ATOM 1969 C C . PHE A 1 237 ? -12.352 -10.643 -10.238 1.00 90.19 237 PHE A C 1
ATOM 1971 O O . PHE A 1 237 ? -12.779 -10.423 -9.104 1.00 90.19 237 PHE A O 1
ATOM 1978 N N . GLU A 1 238 ? -12.913 -10.111 -11.329 1.00 93.94 238 GLU A N 1
ATOM 1979 C CA . GLU A 1 238 ? -14.069 -9.203 -11.312 1.00 93.94 238 GLU A CA 1
ATOM 1980 C C . GLU A 1 238 ? -13.828 -7.925 -10.490 1.00 93.94 238 GLU A C 1
ATOM 1982 O O . GLU A 1 238 ? -14.766 -7.344 -9.953 1.00 93.94 238 GLU A O 1
ATOM 1987 N N . LEU A 1 239 ? -12.573 -7.492 -10.361 1.00 94.56 239 LEU A N 1
ATOM 1988 C CA . LEU A 1 239 ? -12.245 -6.203 -9.771 1.00 94.56 239 LEU A CA 1
ATOM 1989 C C . LEU A 1 239 ? -12.433 -5.117 -10.830 1.00 94.56 239 LEU A C 1
ATOM 1991 O O . LEU A 1 239 ? -11.867 -5.169 -11.926 1.00 94.56 239 LEU A O 1
ATOM 1995 N N . THR A 1 240 ? -13.257 -4.137 -10.490 1.00 95.19 240 THR A N 1
ATOM 1996 C CA . THR A 1 240 ? -13.701 -3.061 -11.374 1.00 95.19 240 THR A CA 1
ATOM 1997 C C . THR A 1 240 ? -13.345 -1.702 -10.790 1.00 95.19 240 THR A C 1
ATOM 1999 O O . THR A 1 240 ? -12.886 -1.595 -9.654 1.00 95.19 240 THR A O 1
ATOM 2002 N N . LYS A 1 241 ? -13.572 -0.627 -11.546 1.00 94.75 241 LYS A N 1
ATOM 2003 C CA . LYS A 1 241 ? -13.378 0.741 -11.050 1.00 94.75 241 LYS A CA 1
ATOM 2004 C C . LYS A 1 241 ? -14.334 1.101 -9.904 1.00 94.75 241 LYS A C 1
ATOM 2006 O O . LYS A 1 241 ? -14.012 1.939 -9.071 1.00 94.75 241 LYS A O 1
ATOM 2011 N N . GLN A 1 242 ? -15.508 0.473 -9.839 1.00 96.62 242 GLN A N 1
ATOM 2012 C CA . GLN A 1 242 ? -16.511 0.705 -8.794 1.00 96.62 242 GLN A CA 1
ATOM 2013 C C . GLN A 1 242 ? -16.071 0.167 -7.422 1.00 96.62 242 GLN A C 1
ATOM 2015 O O . GLN A 1 242 ? -16.569 0.617 -6.385 1.00 96.62 242 GLN A O 1
ATOM 2020 N N . ASP A 1 243 ? -15.126 -0.773 -7.409 1.00 96.88 243 ASP A N 1
ATOM 2021 C CA . ASP A 1 243 ? -14.559 -1.312 -6.177 1.00 96.88 243 ASP A CA 1
ATOM 2022 C C . ASP A 1 243 ? -13.589 -0.337 -5.507 1.00 96.88 243 ASP A C 1
ATOM 2024 O O . ASP A 1 243 ? -13.356 -0.459 -4.307 1.00 96.88 243 ASP A O 1
ATOM 2028 N N . GLU A 1 244 ? -13.064 0.653 -6.234 1.00 97.19 244 GLU A N 1
ATOM 2029 C CA . GLU A 1 244 ? -12.154 1.649 -5.677 1.00 97.19 244 GLU A CA 1
ATOM 2030 C C . GLU A 1 244 ? -12.764 2.416 -4.496 1.00 97.19 244 GLU A C 1
ATOM 2032 O O . GLU A 1 244 ? -13.956 2.741 -4.456 1.00 97.19 244 GLU A O 1
ATOM 2037 N N . GLU A 1 245 ? -11.908 2.759 -3.535 1.00 97.25 245 GLU A N 1
ATOM 2038 C CA . GLU A 1 245 ? -12.243 3.737 -2.504 1.00 97.25 245 GLU A CA 1
ATOM 2039 C C . GLU A 1 245 ? -11.988 5.145 -3.031 1.00 97.25 245 GLU A C 1
ATOM 2041 O O . GLU A 1 245 ? -10.979 5.402 -3.698 1.00 97.25 245 GLU A O 1
ATOM 2046 N N . SER A 1 246 ? -12.864 6.098 -2.716 1.00 96.31 246 SER A N 1
ATOM 2047 C CA . SER A 1 246 ? -12.608 7.487 -3.099 1.00 96.31 246 SER A CA 1
ATOM 2048 C C . SER A 1 246 ? -11.360 8.015 -2.381 1.00 96.31 246 SER A C 1
ATOM 2050 O O . SER A 1 246 ? -11.090 7.682 -1.225 1.00 96.31 246 SER A O 1
ATOM 2052 N N . LEU A 1 247 ? -10.577 8.863 -3.056 1.00 94.81 247 LEU A N 1
ATOM 2053 C CA . LEU A 1 247 ? -9.377 9.446 -2.443 1.00 94.81 247 LEU A CA 1
ATOM 2054 C C . LEU A 1 247 ? -9.715 10.302 -1.216 1.00 94.81 247 LEU A C 1
ATOM 2056 O O . LEU A 1 247 ? -8.979 10.286 -0.236 1.00 94.81 247 LEU A O 1
ATOM 2060 N N . SER A 1 248 ? -10.861 10.991 -1.229 1.00 92.25 248 SER A N 1
ATOM 2061 C CA . SER A 1 248 ? -11.336 11.757 -0.073 1.00 92.25 248 SER A CA 1
ATOM 2062 C C . SER A 1 248 ? -11.631 10.868 1.135 1.00 92.25 248 SER A C 1
ATOM 2064 O O . SER A 1 248 ? -11.287 11.250 2.254 1.00 92.25 248 SER A O 1
ATOM 2066 N N . PHE A 1 249 ? -12.223 9.690 0.917 1.00 94.31 249 PHE A N 1
ATOM 2067 C CA . PHE A 1 249 ? -12.462 8.712 1.972 1.00 94.31 249 PHE A CA 1
ATOM 2068 C C . PHE A 1 249 ? -11.145 8.174 2.538 1.00 94.31 249 PHE A C 1
ATOM 2070 O O . PHE A 1 249 ? -10.941 8.254 3.746 1.00 94.31 249 PHE A O 1
ATOM 2077 N N . LEU A 1 250 ? -10.225 7.710 1.682 1.00 96.25 250 LEU A N 1
ATOM 2078 C CA . LEU A 1 250 ? -8.922 7.197 2.125 1.00 96.25 250 LEU A CA 1
ATOM 2079 C C . LEU A 1 250 ? -8.132 8.251 2.897 1.00 96.25 250 LEU A C 1
ATOM 2081 O O . LEU A 1 250 ? -7.586 7.962 3.955 1.00 96.25 250 LEU A O 1
ATOM 2085 N N . ARG A 1 251 ? -8.108 9.491 2.403 1.00 93.69 251 ARG A N 1
ATOM 2086 C CA . ARG A 1 251 ? -7.464 10.614 3.086 1.00 93.69 251 ARG A CA 1
ATOM 2087 C C . ARG A 1 251 ? -8.049 10.851 4.473 1.00 93.69 251 ARG A C 1
ATOM 2089 O O . ARG A 1 251 ? -7.292 11.009 5.425 1.00 93.69 251 ARG A O 1
ATOM 2096 N N . LYS A 1 252 ? -9.381 10.880 4.586 1.00 92.62 252 LYS A N 1
ATOM 2097 C CA . LYS A 1 252 ? -10.069 11.040 5.872 1.00 92.62 252 LYS A CA 1
ATOM 2098 C C . LYS A 1 252 ? -9.724 9.893 6.821 1.00 92.62 252 LYS A C 1
ATOM 2100 O O . LYS A 1 252 ? -9.390 10.151 7.969 1.00 92.62 252 LYS A O 1
ATOM 2105 N N . TRP A 1 253 ? -9.736 8.660 6.324 1.00 96.44 253 TRP A N 1
ATOM 2106 C CA . TRP A 1 253 ? -9.403 7.477 7.110 1.00 96.44 253 TRP A CA 1
ATOM 2107 C C . TRP A 1 253 ? -7.953 7.489 7.617 1.00 96.44 253 TRP A C 1
ATOM 2109 O O . TRP A 1 253 ? -7.723 7.270 8.800 1.00 96.44 253 TRP A O 1
ATOM 2119 N N . VAL A 1 254 ? -6.974 7.805 6.759 1.00 96.88 254 VAL A N 1
ATOM 2120 C CA . VAL A 1 254 ? -5.557 7.906 7.163 1.00 96.88 254 VAL A CA 1
ATOM 2121 C C . VAL A 1 254 ? -5.380 8.954 8.264 1.00 96.88 254 VAL A C 1
ATOM 2123 O O . VAL A 1 254 ? -4.687 8.701 9.244 1.00 96.88 254 VAL A O 1
ATOM 2126 N N . PHE A 1 255 ? -6.053 10.101 8.150 1.00 94.69 255 PHE A N 1
ATOM 2127 C CA . PHE A 1 255 ? -6.020 11.139 9.180 1.00 94.69 255 PHE A CA 1
ATOM 2128 C C . PHE A 1 255 ? -6.688 10.701 10.497 1.00 94.69 255 PHE A C 1
ATOM 2130 O O . PHE A 1 255 ? -6.169 10.979 11.574 1.00 94.69 255 PHE A O 1
ATOM 2137 N N . GLU A 1 256 ? -7.815 9.988 10.434 1.00 95.44 256 GLU A N 1
ATOM 2138 C CA . GLU A 1 256 ? -8.464 9.409 11.620 1.00 95.44 256 GLU A CA 1
ATOM 2139 C C . GLU A 1 256 ? -7.534 8.395 12.320 1.00 95.44 256 GLU A C 1
ATOM 2141 O O . GLU A 1 256 ? -7.437 8.399 13.548 1.00 95.44 256 GLU A O 1
ATOM 2146 N N . VAL A 1 257 ? -6.787 7.584 11.558 1.00 97.75 257 VAL A N 1
ATOM 2147 C CA . VAL A 1 257 ? -5.777 6.663 12.106 1.00 97.75 257 VAL A CA 1
ATOM 2148 C C . VAL A 1 257 ? -4.645 7.405 12.811 1.00 97.75 257 VAL A C 1
ATOM 2150 O O . VAL A 1 257 ? -4.310 7.030 13.932 1.00 97.75 257 VAL A O 1
ATOM 2153 N N . GLU A 1 258 ? -4.095 8.468 12.221 1.00 97.44 258 GLU A N 1
ATOM 2154 C CA . GLU A 1 258 ? -3.090 9.311 12.892 1.00 97.44 258 GLU A CA 1
ATOM 2155 C C . GLU A 1 258 ? -3.582 9.771 14.268 1.00 97.44 258 GLU A C 1
ATOM 2157 O O . GLU A 1 258 ? -2.910 9.559 15.274 1.00 97.44 258 GLU A O 1
ATOM 2162 N N . GLN A 1 259 ? -4.802 10.315 14.335 1.00 95.88 259 GLN A N 1
ATOM 2163 C CA . GLN A 1 259 ? -5.393 10.785 15.591 1.00 95.88 259 GLN A CA 1
ATOM 2164 C C . GLN A 1 259 ? -5.601 9.660 16.611 1.00 95.88 259 GLN A C 1
ATOM 2166 O O . GLN A 1 259 ? -5.455 9.880 17.815 1.00 95.88 259 GLN A O 1
ATOM 2171 N N . ILE A 1 260 ? -5.968 8.459 16.154 1.00 97.81 260 ILE A N 1
ATOM 2172 C CA . ILE A 1 260 ? -6.087 7.280 17.018 1.00 97.81 260 ILE A CA 1
ATOM 2173 C C . ILE A 1 260 ? -4.721 6.934 17.618 1.00 97.81 260 ILE A C 1
ATOM 2175 O O . ILE A 1 260 ? -4.625 6.805 18.835 1.00 97.81 260 ILE A O 1
ATOM 2179 N N . LEU A 1 261 ? -3.675 6.837 16.797 1.00 98.31 261 LEU A N 1
ATOM 2180 C CA . LEU A 1 261 ? -2.331 6.477 17.253 1.00 98.31 261 LEU A CA 1
ATOM 2181 C C . LEU A 1 261 ? -1.740 7.531 18.201 1.00 98.31 261 LEU A C 1
ATOM 2183 O O . LEU A 1 261 ? -1.166 7.167 19.229 1.00 98.31 261 LEU A O 1
ATOM 2187 N N . GLU A 1 262 ? -1.926 8.823 17.911 1.00 97.44 262 GLU A N 1
ATOM 2188 C CA . GLU A 1 262 ? -1.457 9.910 18.779 1.00 97.44 262 GLU A CA 1
ATOM 2189 C C . GLU A 1 262 ? -2.157 9.913 20.137 1.00 97.44 262 GLU A C 1
ATOM 2191 O O . GLU A 1 262 ? -1.491 9.956 21.171 1.00 97.44 262 GLU A O 1
ATOM 2196 N N . ARG A 1 263 ? -3.492 9.829 20.150 1.00 97.81 263 ARG A N 1
ATOM 2197 C CA . ARG A 1 263 ? -4.294 9.801 21.385 1.00 97.81 263 ARG A CA 1
ATOM 2198 C C . ARG A 1 263 ? -3.933 8.619 22.278 1.00 97.81 263 ARG A C 1
ATOM 2200 O O . ARG A 1 263 ? -3.939 8.741 23.499 1.00 97.81 263 ARG A O 1
ATOM 2207 N N . GLU A 1 264 ? -3.611 7.489 21.662 1.00 98.19 264 GLU A N 1
ATOM 2208 C CA . GLU A 1 264 ? -3.205 6.272 22.353 1.00 98.19 264 GLU A CA 1
ATOM 2209 C C . GLU A 1 264 ? -1.709 6.275 22.724 1.00 98.19 264 GLU A C 1
ATOM 2211 O O . GLU A 1 264 ? -1.221 5.328 23.339 1.00 98.19 264 GLU A O 1
ATOM 2216 N N . ASN A 1 265 ? -0.972 7.354 22.450 1.00 98.00 265 ASN A N 1
ATOM 2217 C CA . ASN A 1 265 ? 0.458 7.481 22.743 1.00 98.00 265 ASN A CA 1
ATOM 2218 C C . ASN A 1 265 ? 1.311 6.373 22.100 1.00 98.00 265 ASN A C 1
ATOM 2220 O O . ASN A 1 265 ? 2.303 5.943 22.684 1.00 98.00 265 ASN A O 1
ATOM 2224 N N . ILE A 1 266 ? 0.929 5.906 20.908 1.00 98.19 266 ILE A N 1
ATOM 2225 C CA . ILE A 1 266 ? 1.747 4.977 20.121 1.00 98.19 266 ILE A CA 1
ATOM 2226 C C . ILE A 1 266 ? 3.018 5.702 19.673 1.00 98.19 266 ILE A C 1
ATOM 2228 O O . ILE A 1 266 ? 2.958 6.838 19.196 1.00 98.19 266 ILE A O 1
ATOM 2232 N N . GLN A 1 267 ? 4.186 5.087 19.813 1.00 97.56 267 GLN A N 1
ATOM 2233 C CA . GLN A 1 267 ? 5.444 5.687 19.379 1.00 97.56 267 GLN A CA 1
ATOM 2234 C C . GLN A 1 267 ? 5.647 5.487 17.872 1.00 97.56 267 GLN A C 1
ATOM 2236 O O . GLN A 1 267 ? 5.473 4.391 17.340 1.00 97.56 267 GLN A 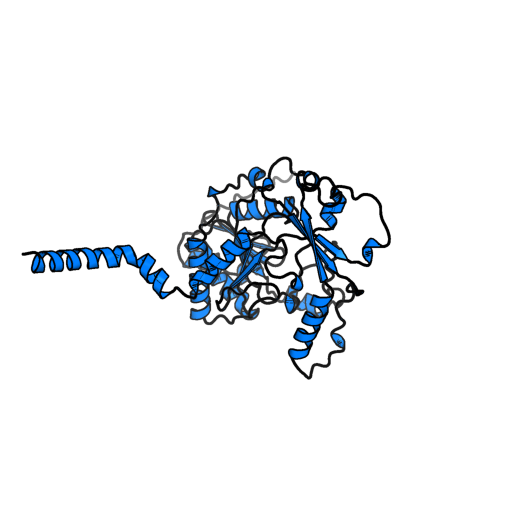O 1
ATOM 2241 N N . SER A 1 268 ? 6.009 6.570 17.177 1.00 97.25 268 SER A N 1
ATOM 2242 C CA . SER A 1 268 ? 6.336 6.535 15.745 1.00 97.25 268 SER A CA 1
ATOM 2243 C C . SER A 1 268 ? 7.783 6.096 15.547 1.00 97.25 268 SER A C 1
ATOM 2245 O O . SER A 1 268 ? 8.656 6.482 16.326 1.00 97.25 268 SER A O 1
ATOM 2247 N N . ASN A 1 269 ? 8.029 5.332 14.484 1.00 94.75 269 ASN A N 1
ATOM 2248 C CA . ASN A 1 269 ? 9.364 4.895 14.074 1.00 94.75 269 ASN A CA 1
ATOM 2249 C C . ASN A 1 269 ? 9.940 5.759 12.925 1.00 94.75 269 ASN A C 1
ATOM 2251 O O . ASN A 1 269 ? 10.929 5.396 12.295 1.00 94.75 269 ASN A O 1
ATOM 2255 N N . GLY A 1 270 ? 9.324 6.913 12.628 1.00 93.88 270 GLY A N 1
ATOM 2256 C CA . GLY A 1 270 ? 9.757 7.834 11.567 1.00 93.88 270 GLY A CA 1
ATOM 2257 C C . GLY A 1 270 ? 9.165 7.509 10.193 1.00 93.88 270 GLY A C 1
ATOM 2258 O O . GLY A 1 270 ? 8.091 6.938 10.105 1.00 93.88 270 GLY A O 1
ATOM 2259 N N . CYS A 1 271 ? 9.825 7.885 9.101 1.00 94.69 271 CYS A N 1
ATOM 2260 C CA . CYS A 1 271 ? 9.405 7.518 7.743 1.00 94.69 271 CYS A CA 1
ATOM 2261 C C . CYS A 1 271 ? 10.417 6.528 7.171 1.00 94.69 271 CYS A C 1
ATOM 2263 O O . CYS A 1 271 ? 11.616 6.776 7.270 1.00 94.69 271 CYS A O 1
ATOM 2265 N N . ALA A 1 272 ? 9.942 5.444 6.558 1.00 92.50 272 ALA A N 1
ATOM 2266 C CA . ALA A 1 272 ? 10.823 4.463 5.940 1.00 92.50 272 ALA A CA 1
ATOM 2267 C C . ALA A 1 272 ? 11.606 5.053 4.759 1.00 92.50 272 ALA A C 1
ATOM 2269 O O . ALA A 1 272 ? 11.080 5.868 3.992 1.00 92.50 272 ALA A O 1
ATOM 2270 N N . ASP A 1 273 ? 12.843 4.590 4.570 1.00 91.56 273 ASP A N 1
ATOM 2271 C CA . ASP A 1 273 ? 13.678 5.009 3.445 1.00 91.56 273 ASP A CA 1
ATOM 2272 C C . ASP A 1 273 ? 13.010 4.676 2.117 1.00 91.56 273 ASP A C 1
ATOM 2274 O O . ASP A 1 273 ? 12.622 3.539 1.861 1.00 91.56 273 ASP A O 1
ATOM 2278 N N . GLY A 1 274 ? 12.925 5.659 1.228 1.00 93.44 274 GLY A N 1
ATOM 2279 C CA . GLY A 1 274 ? 12.275 5.505 -0.065 1.00 93.44 274 GLY A CA 1
ATOM 2280 C C . GLY A 1 274 ? 10.761 5.689 -0.024 1.00 93.44 274 GLY A C 1
ATOM 2281 O O . GLY A 1 274 ? 10.162 5.686 -1.089 1.00 93.44 274 GLY A O 1
ATOM 2282 N N . ASP A 1 275 ? 10.122 5.876 1.128 1.00 97.06 275 ASP A N 1
ATOM 2283 C CA . ASP A 1 275 ? 8.716 6.278 1.175 1.00 97.06 275 ASP A CA 1
ATOM 2284 C C . ASP A 1 275 ? 8.555 7.800 1.083 1.00 97.06 275 ASP A C 1
ATOM 2286 O O . ASP A 1 275 ? 9.469 8.576 1.362 1.00 97.06 275 ASP A O 1
ATOM 2290 N N . LEU A 1 276 ? 7.354 8.243 0.709 1.00 97.25 276 LEU A N 1
ATOM 2291 C CA . LEU A 1 276 ? 6.964 9.643 0.770 1.00 97.25 276 LEU A CA 1
ATOM 2292 C C . LEU A 1 276 ? 6.224 9.923 2.074 1.00 97.25 276 LEU A C 1
ATOM 2294 O O . LEU A 1 276 ? 5.082 9.491 2.232 1.00 97.25 276 LEU A O 1
ATOM 2298 N N . SER A 1 277 ? 6.821 10.705 2.974 1.00 96.38 277 SER A N 1
ATOM 2299 C CA . SER A 1 277 ? 6.084 11.227 4.130 1.00 96.38 277 SER A CA 1
ATOM 2300 C C . SER A 1 277 ? 4.863 12.029 3.667 1.00 96.38 277 SER A C 1
ATOM 2302 O O . SER A 1 277 ? 4.953 12.889 2.780 1.00 96.38 277 SER A O 1
ATOM 2304 N N . LEU A 1 278 ? 3.715 11.766 4.294 1.00 95.50 278 LEU A N 1
ATOM 2305 C CA . LEU A 1 278 ? 2.464 12.475 4.022 1.00 95.50 278 LEU A CA 1
ATOM 2306 C C . LEU A 1 278 ? 2.331 13.785 4.823 1.00 95.50 278 LEU A C 1
ATOM 2308 O O . LEU A 1 278 ? 1.272 14.411 4.810 1.00 95.50 278 LEU A O 1
ATOM 2312 N N . GLY A 1 279 ? 3.405 14.220 5.498 1.00 89.19 279 GLY A N 1
ATOM 2313 C CA . GLY A 1 279 ? 3.395 15.358 6.428 1.00 89.19 279 GLY A CA 1
ATOM 2314 C C . GLY A 1 279 ? 2.738 15.037 7.774 1.00 89.19 279 GLY A C 1
ATOM 2315 O O . GLY A 1 279 ? 2.460 15.942 8.555 1.00 89.19 279 GLY A O 1
ATOM 2316 N N . LEU A 1 280 ? 2.472 13.755 8.015 1.00 92.06 280 LEU A N 1
ATOM 2317 C CA . LEU A 1 280 ? 1.860 13.209 9.219 1.00 92.06 280 LEU A CA 1
ATOM 2318 C C . LEU A 1 280 ? 2.918 12.453 10.041 1.00 92.06 280 LEU A C 1
ATOM 2320 O O . LEU A 1 280 ? 4.056 12.291 9.587 1.00 92.06 280 LEU A O 1
ATOM 2324 N N . LYS A 1 281 ? 2.573 12.023 11.257 1.00 96.06 281 LYS A N 1
ATOM 2325 C CA . LYS A 1 281 ? 3.537 11.462 12.210 1.00 96.06 281 LYS A CA 1
ATOM 2326 C C . LYS A 1 281 ? 3.836 9.984 11.959 1.00 96.06 281 LYS A C 1
ATOM 2328 O O . LYS A 1 281 ? 4.967 9.559 12.205 1.00 96.06 281 LYS A O 1
ATOM 2333 N N . TYR A 1 282 ? 2.856 9.205 11.501 1.00 97.94 282 TYR A N 1
ATOM 2334 C CA . TYR A 1 282 ? 3.009 7.761 11.282 1.00 97.94 282 TYR A CA 1
ATOM 2335 C C . TYR A 1 282 ? 2.958 7.389 9.797 1.00 97.94 282 TYR A C 1
ATOM 2337 O O . TYR A 1 282 ? 3.616 6.435 9.392 1.00 97.94 282 TYR A O 1
ATOM 2345 N N . ALA A 1 283 ? 2.176 8.111 8.995 1.00 97.94 283 ALA A N 1
ATOM 2346 C CA . ALA A 1 283 ? 1.801 7.701 7.654 1.00 97.94 283 ALA A CA 1
ATOM 2347 C C . ALA A 1 283 ? 2.790 8.147 6.568 1.00 97.94 283 ALA A C 1
ATOM 2349 O O . ALA A 1 283 ? 3.110 9.333 6.405 1.00 97.94 283 ALA A O 1
ATOM 2350 N N . SER A 1 284 ? 3.179 7.189 5.735 1.00 98.00 284 SER A N 1
ATOM 2351 C CA . SER A 1 284 ? 3.935 7.399 4.504 1.00 98.00 284 SER A CA 1
ATOM 2352 C C . SER A 1 284 ? 3.275 6.676 3.329 1.00 98.00 284 SER A C 1
ATOM 2354 O O . SER A 1 284 ? 2.437 5.793 3.508 1.00 98.00 284 SER A O 1
ATOM 2356 N N . PHE A 1 285 ? 3.606 7.077 2.104 1.00 98.12 285 PHE A N 1
ATOM 2357 C CA . PHE A 1 285 ? 3.062 6.499 0.876 1.00 98.12 285 PHE A CA 1
ATOM 2358 C C . PHE A 1 285 ? 4.166 5.894 0.011 1.00 98.12 285 PHE A C 1
ATOM 2360 O O . PHE A 1 285 ? 5.237 6.486 -0.145 1.00 98.12 285 PHE A O 1
ATOM 2367 N N . ARG A 1 286 ? 3.881 4.738 -0.594 1.00 97.81 286 ARG A N 1
ATOM 2368 C CA . ARG A 1 286 ? 4.765 4.068 -1.552 1.00 97.81 286 ARG A CA 1
ATOM 2369 C C . ARG A 1 286 ? 3.947 3.424 -2.667 1.00 97.81 286 ARG A C 1
ATOM 2371 O O . ARG A 1 286 ? 2.882 2.856 -2.435 1.00 97.81 286 ARG A O 1
ATOM 2378 N N . ASN A 1 287 ? 4.473 3.489 -3.878 1.00 97.62 287 ASN A N 1
ATOM 2379 C CA . ASN A 1 287 ? 4.100 2.628 -4.983 1.00 97.62 287 ASN A CA 1
ATOM 2380 C C . ASN A 1 287 ? 5.151 1.517 -5.100 1.00 97.62 287 ASN A C 1
ATOM 2382 O O . ASN A 1 287 ? 6.289 1.771 -5.492 1.00 97.62 287 ASN A O 1
ATOM 2386 N N . GLU A 1 288 ? 4.756 0.295 -4.759 1.00 96.25 288 GLU A N 1
ATOM 2387 C CA . GLU A 1 288 ? 5.625 -0.886 -4.731 1.00 96.25 288 GLU A CA 1
ATOM 2388 C C . GLU A 1 288 ? 5.590 -1.702 -6.026 1.00 96.25 288 GLU A C 1
ATOM 2390 O O . GLU A 1 288 ? 6.000 -2.862 -6.029 1.00 96.25 288 GLU A O 1
ATOM 2395 N N . SER A 1 289 ? 5.115 -1.105 -7.124 1.00 95.31 289 SER A N 1
ATOM 2396 C CA . SER A 1 289 ? 5.166 -1.747 -8.440 1.00 95.31 289 SER A CA 1
ATOM 2397 C C . SER A 1 289 ? 6.592 -2.190 -8.749 1.00 95.31 289 SER A C 1
ATOM 2399 O O . SER A 1 289 ? 7.536 -1.409 -8.590 1.00 95.31 289 SER A O 1
ATOM 2401 N N . PHE A 1 290 ? 6.744 -3.428 -9.203 1.00 94.44 290 PHE A N 1
ATOM 2402 C CA . PHE A 1 290 ? 8.047 -3.960 -9.559 1.00 94.44 290 PHE A CA 1
ATOM 2403 C C . PHE A 1 290 ? 8.608 -3.197 -10.755 1.00 94.44 290 PHE A C 1
ATOM 2405 O O . PHE A 1 290 ? 7.880 -2.814 -11.675 1.00 94.44 290 PHE A O 1
ATOM 2412 N N . ILE A 1 291 ? 9.920 -2.996 -10.735 1.00 93.62 291 ILE A N 1
ATOM 2413 C CA . ILE A 1 291 ? 10.663 -2.283 -11.771 1.00 93.62 291 ILE A CA 1
ATOM 2414 C C . ILE A 1 291 ? 11.806 -3.152 -12.286 1.00 93.62 291 ILE A C 1
ATOM 2416 O O . ILE A 1 291 ? 12.330 -3.977 -11.532 1.00 93.62 291 ILE A O 1
ATOM 2420 N N . PRO A 1 292 ? 12.216 -2.976 -13.549 1.00 91.56 292 PRO A N 1
ATOM 2421 C CA . PRO A 1 292 ? 13.425 -3.598 -14.036 1.00 91.56 292 PRO A CA 1
ATOM 2422 C C . PRO A 1 292 ? 14.655 -2.982 -13.373 1.00 91.56 292 PRO A C 1
ATOM 2424 O O . PRO A 1 292 ? 14.903 -1.777 -13.481 1.00 91.56 292 PRO A O 1
ATOM 2427 N N . VAL A 1 293 ? 15.435 -3.834 -12.713 1.00 86.69 293 VAL A N 1
ATOM 2428 C CA . VAL A 1 293 ? 16.720 -3.464 -12.116 1.00 86.69 293 VAL A CA 1
ATOM 2429 C C . VAL A 1 293 ? 17.804 -4.297 -12.779 1.00 86.69 293 VAL A C 1
ATOM 2431 O O . VAL A 1 293 ? 17.801 -5.522 -12.674 1.00 86.69 293 VAL A O 1
ATOM 2434 N N . ILE A 1 294 ? 18.718 -3.621 -13.471 1.00 85.94 294 ILE A N 1
ATOM 2435 C CA . ILE A 1 294 ? 19.883 -4.242 -14.083 1.00 85.94 294 ILE A CA 1
ATOM 2436 C C . ILE A 1 294 ? 21.096 -4.079 -13.175 1.00 85.94 294 ILE A C 1
ATOM 2438 O O . ILE A 1 294 ? 21.505 -2.955 -12.868 1.00 85.94 294 ILE A O 1
ATOM 2442 N N . ASP A 1 295 ? 21.738 -5.203 -12.873 1.00 79.75 295 ASP A N 1
ATOM 2443 C CA . ASP A 1 295 ? 23.108 -5.223 -12.380 1.00 79.75 295 ASP A CA 1
ATOM 2444 C C . ASP A 1 295 ? 24.091 -5.276 -13.564 1.00 79.75 295 ASP A C 1
ATOM 2446 O O . ASP A 1 295 ? 24.022 -6.167 -14.416 1.00 79.75 295 ASP A O 1
ATOM 2450 N N . ALA A 1 296 ? 25.008 -4.308 -13.640 1.00 71.00 296 ALA A N 1
ATOM 2451 C CA . ALA A 1 296 ? 26.006 -4.231 -14.703 1.00 71.00 296 ALA A CA 1
ATOM 2452 C C . ALA A 1 296 ? 26.923 -5.469 -14.776 1.00 71.00 296 ALA A C 1
ATOM 2454 O O . ALA A 1 296 ? 27.458 -5.760 -15.848 1.00 71.00 296 ALA A O 1
ATOM 2455 N N . GLN A 1 297 ? 27.103 -6.207 -13.677 1.00 66.94 297 GLN A N 1
ATOM 2456 C CA . GLN A 1 297 ? 28.014 -7.352 -13.623 1.00 66.94 297 GLN A CA 1
ATOM 2457 C C . GLN A 1 297 ? 27.406 -8.627 -14.225 1.00 66.94 297 GLN A C 1
ATOM 2459 O O . GLN A 1 297 ? 28.083 -9.354 -14.962 1.00 66.94 297 GLN A O 1
ATOM 2464 N N . THR A 1 298 ? 26.112 -8.862 -13.989 1.00 65.00 298 THR A N 1
ATOM 2465 C CA . THR A 1 298 ? 25.402 -10.069 -14.456 1.00 65.00 298 THR A CA 1
ATOM 2466 C C . THR A 1 298 ? 25.180 -10.094 -15.971 1.00 65.00 298 THR A C 1
ATOM 2468 O O . THR A 1 298 ? 25.085 -11.165 -16.564 1.00 65.00 298 THR A O 1
ATOM 2471 N N . HIS A 1 299 ? 25.191 -8.938 -16.643 1.00 60.91 299 HIS A N 1
ATOM 2472 C CA . HIS A 1 299 ? 24.964 -8.845 -18.093 1.00 60.91 299 HIS A CA 1
ATOM 2473 C C . HIS A 1 299 ? 26.189 -9.097 -18.977 1.00 60.91 299 HIS A C 1
ATOM 2475 O O . HIS A 1 299 ? 26.092 -9.010 -20.205 1.00 60.91 299 HIS A O 1
ATOM 2481 N N . SER A 1 300 ? 27.349 -9.405 -18.398 1.00 55.56 300 SER A N 1
ATOM 2482 C CA . SER A 1 300 ? 28.557 -9.640 -19.193 1.00 55.56 300 SER A CA 1
ATOM 2483 C C . SER A 1 300 ? 28.578 -11.001 -19.914 1.00 55.56 300 SER A C 1
ATOM 2485 O O . SER A 1 300 ? 29.362 -11.150 -20.853 1.00 55.56 300 SER A O 1
ATOM 2487 N N . ALA A 1 301 ? 27.712 -11.960 -19.550 1.00 52.72 301 ALA A N 1
ATOM 2488 C CA . ALA A 1 301 ? 27.821 -13.343 -20.028 1.00 52.72 301 ALA A CA 1
ATOM 2489 C C . ALA A 1 301 ? 26.892 -13.742 -21.195 1.00 52.72 301 ALA A C 1
ATOM 2491 O O . ALA A 1 301 ? 27.363 -14.449 -22.079 1.00 52.72 301 ALA A O 1
ATOM 2492 N N . ASP A 1 302 ? 25.641 -13.267 -21.286 1.00 48.81 302 ASP A N 1
ATOM 2493 C CA . ASP A 1 302 ? 24.692 -13.778 -22.294 1.00 48.81 302 ASP A CA 1
ATOM 2494 C C . ASP A 1 302 ? 23.969 -12.662 -23.068 1.00 48.81 302 ASP A C 1
ATOM 2496 O O . ASP A 1 302 ? 23.064 -11.991 -22.580 1.00 48.81 302 ASP A O 1
ATOM 2500 N N . LYS A 1 303 ? 24.381 -12.461 -24.328 1.00 56.09 303 LYS A N 1
ATOM 2501 C CA . LYS A 1 303 ? 23.800 -11.499 -25.291 1.00 56.09 303 LYS A CA 1
ATOM 2502 C C . LYS A 1 303 ? 22.663 -12.086 -26.141 1.00 56.09 303 LYS A C 1
ATOM 2504 O O . LYS A 1 303 ? 22.342 -11.532 -27.195 1.00 56.09 303 LYS A O 1
ATOM 2509 N N . HIS A 1 304 ? 22.089 -13.220 -25.754 1.00 54.19 304 HIS A N 1
ATOM 2510 C CA . HIS A 1 304 ? 21.011 -13.829 -26.530 1.00 54.19 304 HIS A CA 1
ATOM 2511 C C . HIS A 1 304 ? 19.662 -13.152 -26.249 1.00 54.19 304 HIS A C 1
ATOM 2513 O O . HIS A 1 304 ? 19.436 -12.598 -25.179 1.00 54.19 304 HIS A O 1
ATOM 2519 N N . ALA A 1 305 ? 18.815 -13.100 -27.281 1.00 55.06 305 ALA A N 1
ATOM 2520 C CA . ALA A 1 305 ? 17.531 -12.411 -27.263 1.00 55.06 305 ALA A CA 1
ATOM 2521 C C . ALA A 1 305 ? 16.648 -12.945 -26.129 1.00 55.06 305 ALA A C 1
ATOM 2523 O O . ALA A 1 305 ? 16.339 -14.135 -26.118 1.00 55.06 305 ALA A O 1
ATOM 2524 N N . LEU A 1 306 ? 16.249 -12.051 -25.222 1.00 59.09 306 LEU A N 1
ATOM 2525 C CA . LEU A 1 306 ? 15.454 -12.404 -24.054 1.00 59.09 306 LEU A CA 1
ATOM 2526 C C . LEU A 1 306 ? 14.098 -12.966 -24.500 1.00 59.09 306 LEU A C 1
ATOM 2528 O O . LEU A 1 306 ? 13.326 -12.275 -25.172 1.00 59.09 306 LEU A O 1
ATOM 2532 N N . SER A 1 307 ? 13.793 -14.215 -24.143 1.00 63.47 307 SER A N 1
ATOM 2533 C CA . SER A 1 307 ? 12.426 -14.735 -24.246 1.00 63.47 307 SER A CA 1
ATOM 2534 C C . SER A 1 307 ? 11.476 -13.950 -23.324 1.00 63.47 307 SER A C 1
ATOM 2536 O O . SER A 1 307 ? 11.906 -13.222 -22.428 1.00 63.47 307 SER A O 1
ATOM 2538 N N . SER A 1 308 ? 10.157 -14.060 -23.516 1.00 59.19 308 SER A N 1
ATOM 2539 C CA . SER A 1 308 ? 9.195 -13.318 -22.682 1.00 59.19 308 SER A CA 1
ATOM 2540 C C . SER A 1 308 ? 9.281 -13.685 -21.192 1.00 59.19 308 SER A C 1
ATOM 2542 O O . SER A 1 308 ? 9.156 -12.803 -20.343 1.00 59.19 308 SER A O 1
ATOM 2544 N N . ASN A 1 309 ? 9.621 -14.940 -20.879 1.00 60.56 309 ASN A N 1
ATOM 2545 C CA . ASN A 1 309 ? 9.896 -15.391 -19.514 1.00 60.56 309 ASN A CA 1
ATOM 2546 C C . ASN A 1 309 ? 11.117 -14.690 -18.895 1.00 60.56 309 ASN A C 1
ATOM 2548 O O . ASN A 1 309 ? 11.093 -14.392 -17.705 1.00 60.56 309 ASN A O 1
ATOM 2552 N N . GLU A 1 310 ? 12.137 -14.351 -19.687 1.00 74.94 310 GLU A N 1
ATOM 2553 C CA . GLU A 1 310 ? 13.338 -13.657 -19.199 1.00 74.94 310 GLU A CA 1
ATOM 2554 C C . GLU A 1 310 ? 13.058 -12.188 -18.853 1.00 74.94 310 GLU A C 1
ATOM 2556 O O . GLU A 1 310 ? 13.678 -11.632 -17.949 1.00 74.94 310 GLU A O 1
ATOM 2561 N N . VAL A 1 311 ? 12.072 -11.549 -19.498 1.00 79.31 311 VAL A N 1
ATOM 2562 C CA . VAL A 1 311 ? 11.664 -10.185 -19.118 1.00 79.31 311 VAL A CA 1
ATOM 2563 C C . VAL A 1 311 ? 11.128 -10.166 -17.691 1.00 79.31 311 VAL A C 1
ATOM 2565 O O . VAL A 1 311 ? 11.405 -9.227 -16.952 1.00 79.31 311 VAL A O 1
ATOM 2568 N N . ASN A 1 312 ? 10.408 -11.209 -17.277 1.00 81.00 312 ASN A N 1
ATOM 2569 C CA . ASN A 1 312 ? 9.806 -11.298 -15.948 1.00 81.00 312 ASN A CA 1
ATOM 2570 C C . ASN A 1 312 ? 10.871 -11.321 -14.838 1.00 81.00 312 ASN A C 1
ATOM 2572 O O . ASN A 1 312 ? 10.648 -10.734 -13.782 1.00 81.00 312 ASN A O 1
ATOM 2576 N N . GLU A 1 313 ? 12.030 -11.924 -15.102 1.00 83.12 313 GLU A N 1
ATOM 2577 C CA . GLU A 1 313 ? 13.160 -12.032 -14.167 1.00 83.12 313 GLU A CA 1
ATOM 2578 C C . GLU A 1 313 ? 13.875 -10.692 -13.923 1.00 83.12 313 GLU A C 1
ATOM 2580 O O . GLU A 1 313 ? 14.548 -10.508 -12.904 1.00 83.12 313 GLU A O 1
ATOM 2585 N N . LEU A 1 314 ? 13.696 -9.725 -14.830 1.00 86.00 314 LEU A N 1
ATOM 2586 C CA . LEU A 1 314 ? 14.230 -8.373 -14.667 1.00 86.00 314 LEU A CA 1
ATOM 2587 C C . LEU A 1 314 ? 13.447 -7.571 -13.622 1.00 86.00 314 LEU A C 1
ATOM 2589 O O . LEU A 1 314 ? 14.013 -6.681 -12.986 1.00 86.00 314 LEU A O 1
ATOM 2593 N N . PHE A 1 315 ? 12.153 -7.860 -13.450 1.00 90.25 315 PHE A N 1
ATOM 2594 C CA . PHE A 1 315 ? 11.267 -7.107 -12.567 1.00 90.25 315 PHE A CA 1
ATOM 2595 C C . PHE A 1 315 ? 11.448 -7.539 -11.118 1.00 90.25 315 PHE A C 1
ATOM 2597 O O . PHE A 1 315 ? 11.222 -8.691 -10.753 1.00 90.25 315 PHE A O 1
ATOM 2604 N N . ARG A 1 316 ? 11.815 -6.583 -10.269 1.00 90.62 316 ARG A N 1
ATOM 2605 C CA . ARG A 1 316 ? 12.065 -6.811 -8.846 1.00 90.62 316 ARG A CA 1
ATOM 2606 C C . ARG A 1 316 ? 11.350 -5.767 -8.005 1.00 90.62 316 ARG A C 1
ATOM 2608 O O . ARG A 1 316 ? 10.983 -4.695 -8.491 1.00 90.62 316 ARG A O 1
ATOM 2615 N N . TYR A 1 317 ? 11.183 -6.084 -6.726 1.00 90.62 317 TYR A N 1
ATOM 2616 C CA . TYR A 1 317 ? 10.699 -5.126 -5.740 1.00 90.62 317 TYR A CA 1
ATOM 2617 C C . TYR A 1 317 ? 11.584 -3.863 -5.755 1.00 90.62 317 TYR A C 1
ATOM 2619 O O . TYR A 1 317 ? 12.812 -3.993 -5.725 1.00 90.62 317 TYR A O 1
ATOM 2627 N N . PRO A 1 318 ? 11.000 -2.650 -5.807 1.00 91.12 318 PRO A N 1
ATOM 2628 C CA . PRO A 1 318 ? 11.770 -1.427 -5.987 1.00 91.12 318 PRO A CA 1
ATOM 2629 C C . PRO A 1 318 ? 12.670 -1.159 -4.771 1.00 91.12 318 PRO A C 1
ATOM 2631 O O . PRO A 1 318 ? 12.161 -1.055 -3.648 1.00 91.12 318 PRO A O 1
ATOM 2634 N N . PRO A 1 319 ? 13.990 -0.986 -4.960 1.00 88.94 319 PRO A N 1
ATOM 2635 C CA . PRO A 1 319 ? 14.901 -0.664 -3.869 1.00 88.94 319 PRO A CA 1
ATOM 2636 C C . PRO A 1 319 ? 14.621 0.738 -3.318 1.00 88.94 319 PRO A C 1
ATOM 2638 O O . PRO A 1 319 ? 14.138 1.617 -4.030 1.00 88.94 319 PRO A O 1
ATOM 2641 N N . ASN A 1 320 ? 14.946 0.998 -2.052 1.00 89.62 320 ASN A N 1
ATOM 2642 C CA . ASN A 1 320 ? 14.609 2.273 -1.404 1.00 89.62 3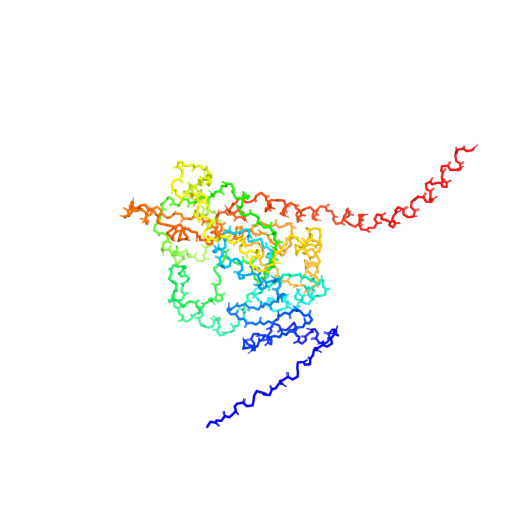20 ASN A CA 1
ATOM 2643 C C . ASN A 1 320 ? 15.185 3.506 -2.122 1.00 89.62 320 ASN A C 1
ATOM 2645 O O . ASN A 1 320 ? 14.500 4.521 -2.237 1.00 89.62 320 ASN A O 1
ATOM 2649 N N . TYR A 1 321 ? 16.404 3.408 -2.665 1.00 87.12 321 TYR A N 1
ATOM 2650 C CA . TYR A 1 321 ? 17.053 4.511 -3.386 1.00 87.12 321 TYR A CA 1
ATOM 2651 C C . TYR A 1 321 ? 16.300 4.938 -4.656 1.00 87.12 321 TYR A C 1
ATOM 2653 O O . TYR A 1 321 ? 16.482 6.057 -5.126 1.00 87.12 321 TYR A O 1
ATOM 2661 N N . SER A 1 322 ? 15.442 4.070 -5.209 1.00 90.19 322 SER A N 1
ATOM 2662 C CA . SER A 1 322 ? 14.615 4.386 -6.382 1.00 90.19 322 SER A CA 1
ATOM 2663 C C . SER A 1 322 ? 13.431 5.309 -6.050 1.00 90.19 322 SER A C 1
ATOM 2665 O O . SER A 1 322 ? 12.750 5.799 -6.952 1.00 90.19 322 SER A O 1
ATOM 2667 N N . GLY A 1 323 ? 13.224 5.598 -4.760 1.00 94.38 323 GLY A N 1
ATOM 2668 C CA . GLY A 1 323 ? 12.195 6.496 -4.256 1.00 94.38 323 GLY A CA 1
ATOM 2669 C C . GLY A 1 323 ? 10.843 5.816 -4.049 1.00 94.38 323 GLY A C 1
ATOM 2670 O O . GLY A 1 323 ? 10.715 4.591 -4.053 1.00 94.38 323 GLY A O 1
ATOM 2671 N N . TRP A 1 324 ? 9.822 6.645 -3.833 1.00 96.75 324 TRP A N 1
ATOM 2672 C CA . TRP A 1 324 ? 8.478 6.199 -3.446 1.00 96.75 324 TRP A CA 1
ATOM 2673 C C . TRP A 1 324 ? 7.597 5.833 -4.636 1.00 96.75 324 TRP A C 1
ATOM 2675 O O . TRP A 1 324 ? 6.593 5.155 -4.459 1.00 96.75 324 TRP A O 1
ATOM 2685 N N . ASN A 1 325 ? 7.955 6.281 -5.841 1.00 97.12 325 ASN A N 1
ATOM 2686 C CA . ASN A 1 325 ? 7.258 5.990 -7.093 1.00 97.12 325 ASN A CA 1
ATOM 2687 C C . ASN A 1 325 ? 8.253 5.570 -8.170 1.00 97.12 325 ASN A C 1
ATOM 2689 O O . ASN A 1 325 ? 8.368 6.207 -9.216 1.00 97.12 325 ASN A O 1
ATOM 2693 N N . ALA A 1 326 ? 8.996 4.504 -7.883 1.00 95.88 326 ALA A N 1
ATOM 2694 C CA . ALA A 1 326 ? 10.060 4.011 -8.748 1.00 95.88 326 ALA A CA 1
ATOM 2695 C C . ALA A 1 326 ? 9.564 3.687 -10.168 1.00 95.88 326 ALA A C 1
ATOM 2697 O O . ALA A 1 326 ? 10.206 4.025 -11.155 1.00 95.88 326 ALA A O 1
ATOM 2698 N N . ALA A 1 327 ? 8.363 3.117 -10.285 1.00 94.81 327 ALA A N 1
ATOM 2699 C CA . ALA A 1 327 ? 7.743 2.814 -11.574 1.00 94.81 327 ALA A CA 1
ATOM 2700 C C . ALA A 1 327 ? 7.152 4.043 -12.302 1.00 94.81 327 ALA A C 1
ATOM 2702 O O . ALA A 1 327 ? 6.631 3.909 -13.403 1.00 94.81 327 ALA A O 1
ATOM 2703 N N . ASN A 1 328 ? 7.238 5.241 -11.711 1.00 95.31 328 ASN A N 1
ATOM 2704 C CA . ASN A 1 328 ? 6.843 6.514 -12.320 1.00 95.31 328 ASN A CA 1
ATOM 2705 C C . ASN A 1 328 ? 5.384 6.596 -12.800 1.00 95.31 328 ASN A C 1
ATOM 2707 O O . ASN A 1 328 ? 5.087 7.187 -13.839 1.00 95.31 328 ASN A O 1
ATOM 2711 N N . TYR A 1 329 ? 4.453 6.025 -12.039 1.00 93.75 329 TYR A N 1
ATOM 2712 C CA . TYR A 1 329 ? 3.034 6.148 -12.358 1.00 93.75 329 TYR A CA 1
ATOM 2713 C C . TYR A 1 329 ? 2.520 7.544 -11.993 1.00 93.75 329 TYR A C 1
ATOM 2715 O O . TYR A 1 329 ? 2.620 7.953 -10.837 1.00 93.75 329 TYR A O 1
ATOM 2723 N N . GLU A 1 330 ? 1.934 8.258 -12.957 1.00 94.00 330 GLU A N 1
ATOM 2724 C CA . GLU A 1 330 ? 1.360 9.601 -12.758 1.00 94.00 330 GLU A CA 1
ATOM 2725 C C . GLU A 1 330 ? 0.273 9.606 -11.672 1.00 94.00 330 GLU A C 1
ATOM 2727 O O . GLU A 1 330 ? 0.259 10.470 -10.796 1.00 94.00 330 GLU A O 1
ATOM 2732 N N . GLU A 1 331 ? -0.580 8.579 -11.663 1.00 95.00 331 GLU A N 1
ATOM 2733 C CA . GLU A 1 331 ? -1.642 8.420 -10.666 1.00 95.00 331 GLU A CA 1
ATOM 2734 C C . GLU A 1 331 ? -1.095 8.338 -9.231 1.00 95.00 331 GLU A C 1
ATOM 2736 O O . GLU A 1 331 ? -1.725 8.848 -8.305 1.00 95.00 331 GLU A O 1
ATOM 2741 N N . ALA A 1 332 ? 0.113 7.797 -9.028 1.00 96.50 332 ALA A N 1
ATOM 2742 C CA . ALA A 1 332 ? 0.742 7.770 -7.708 1.00 96.50 332 ALA A CA 1
ATOM 2743 C C . ALA A 1 332 ? 0.987 9.192 -7.173 1.00 96.50 332 ALA A C 1
ATOM 2745 O O . ALA A 1 332 ? 0.795 9.448 -5.984 1.00 96.50 332 ALA A O 1
ATOM 2746 N N . THR A 1 333 ? 1.367 10.127 -8.050 1.00 96.12 333 THR A N 1
ATOM 2747 C CA . THR A 1 333 ? 1.534 11.549 -7.716 1.00 96.12 333 THR A CA 1
ATOM 2748 C C . THR A 1 333 ? 0.201 12.178 -7.349 1.00 96.12 333 THR A C 1
ATOM 2750 O O . THR A 1 333 ? 0.105 12.815 -6.303 1.00 96.12 333 THR A O 1
ATOM 2753 N N . THR A 1 334 ? -0.855 11.917 -8.124 1.00 95.00 334 THR A N 1
ATOM 2754 C CA . THR A 1 334 ? -2.208 12.395 -7.803 1.00 95.00 334 THR A CA 1
ATOM 2755 C C . THR A 1 334 ? -2.693 11.886 -6.440 1.00 95.00 334 THR A C 1
ATOM 2757 O O . THR A 1 334 ? -3.271 12.646 -5.661 1.00 95.00 334 THR A O 1
ATOM 2760 N N . ILE A 1 335 ? -2.442 10.612 -6.115 1.00 95.94 335 ILE A N 1
ATOM 2761 C CA . ILE A 1 335 ? -2.786 10.021 -4.813 1.00 95.94 335 ILE A CA 1
ATOM 2762 C C . ILE A 1 335 ? -1.995 10.699 -3.688 1.00 95.94 335 ILE A C 1
ATOM 2764 O O . ILE A 1 335 ? -2.580 11.130 -2.692 1.00 95.94 335 ILE A O 1
ATOM 2768 N N . ALA A 1 336 ? -0.678 10.827 -3.851 1.00 95.81 336 ALA A N 1
ATOM 2769 C CA . ALA A 1 336 ? 0.201 11.453 -2.871 1.00 95.81 336 ALA A CA 1
ATOM 2770 C C . ALA A 1 336 ? -0.179 12.916 -2.590 1.00 95.81 336 ALA A C 1
ATOM 2772 O O . ALA A 1 336 ? -0.269 13.328 -1.433 1.00 95.81 336 ALA A O 1
ATOM 2773 N N . GLU A 1 337 ? -0.446 13.703 -3.632 1.00 94.00 337 GLU A N 1
ATOM 2774 C CA . GLU A 1 337 ? -0.918 15.085 -3.509 1.00 94.00 337 GLU A CA 1
ATOM 2775 C C . GLU A 1 337 ? -2.272 15.157 -2.803 1.00 94.00 337 GLU A C 1
ATOM 2777 O O . GLU A 1 337 ? -2.486 16.021 -1.948 1.00 94.00 337 GLU A O 1
ATOM 2782 N N . ASN A 1 338 ? -3.178 14.215 -3.094 1.00 92.62 338 ASN A N 1
ATOM 2783 C CA . ASN A 1 338 ? -4.456 14.142 -2.399 1.00 92.62 338 ASN A CA 1
ATOM 2784 C C . ASN A 1 338 ? -4.265 13.983 -0.885 1.00 92.62 338 ASN A C 1
ATOM 2786 O O . ASN A 1 338 ? -4.913 14.708 -0.126 1.00 92.62 338 ASN A O 1
ATOM 2790 N N . PHE A 1 339 ? -3.354 13.103 -0.459 1.00 92.44 339 PHE A N 1
ATOM 2791 C CA . PHE A 1 339 ? -3.020 12.916 0.953 1.00 92.44 339 PHE A CA 1
ATOM 2792 C C . PHE A 1 339 ? -2.357 14.151 1.574 1.00 92.44 339 PHE A C 1
ATOM 2794 O O . PHE A 1 339 ? -2.764 14.571 2.658 1.00 92.44 339 PHE A O 1
ATOM 2801 N N . LYS A 1 340 ? -1.397 14.784 0.886 1.00 87.62 340 LYS A N 1
ATOM 2802 C CA . LYS A 1 340 ? -0.695 15.983 1.387 1.00 87.62 340 LYS A CA 1
ATOM 2803 C C . LYS A 1 340 ? -1.611 17.186 1.580 1.00 87.62 340 LYS A C 1
ATOM 2805 O O . LYS A 1 340 ? -1.408 17.973 2.496 1.00 87.62 340 LYS A O 1
ATOM 2810 N N . ASN A 1 341 ? -2.672 17.303 0.788 1.00 79.56 341 ASN A N 1
ATOM 2811 C CA . ASN A 1 341 ? -3.658 18.372 0.954 1.00 79.56 341 ASN A CA 1
ATOM 2812 C C . ASN A 1 341 ? -4.432 18.306 2.289 1.00 79.56 341 ASN A C 1
ATOM 2814 O O . ASN A 1 341 ? -5.226 19.207 2.557 1.00 79.56 341 ASN A O 1
ATOM 2818 N N . SER A 1 342 ? -4.232 17.272 3.119 1.00 63.22 342 SER A N 1
ATOM 2819 C CA . SER A 1 342 ? -4.844 17.139 4.449 1.00 63.22 342 SER A CA 1
ATOM 2820 C C . SER A 1 342 ? -4.178 18.014 5.520 1.00 63.22 342 SER A C 1
ATOM 2822 O O . SER A 1 342 ? -4.886 18.645 6.304 1.00 63.22 342 SER A O 1
ATOM 2824 N N . THR A 1 343 ? -2.847 18.134 5.520 1.00 58.69 343 THR A N 1
ATOM 2825 C CA . THR A 1 343 ? -2.087 18.830 6.577 1.00 58.69 343 THR A CA 1
ATOM 2826 C C . THR A 1 343 ? -2.283 20.341 6.566 1.00 58.69 343 THR A C 1
ATOM 2828 O O . THR A 1 343 ? -2.281 20.965 7.623 1.00 58.69 343 THR A O 1
ATOM 2831 N N . MET A 1 344 ? -2.535 20.943 5.401 1.00 53.62 344 MET A N 1
ATOM 2832 C CA . MET A 1 344 ? -2.830 22.381 5.307 1.00 53.62 344 MET A CA 1
ATOM 2833 C C . MET A 1 344 ? -4.306 22.734 5.529 1.00 53.62 344 MET A C 1
ATOM 2835 O O . MET A 1 344 ? -4.651 23.911 5.591 1.00 53.62 344 MET A O 1
ATOM 2839 N N . ASN A 1 345 ? -5.190 21.742 5.662 1.00 57.12 345 ASN A N 1
ATOM 2840 C CA . ASN A 1 345 ? -6.628 21.960 5.568 1.00 57.12 345 ASN A CA 1
ATOM 2841 C C . ASN A 1 345 ? -7.430 21.372 6.722 1.00 57.12 345 ASN A C 1
ATOM 2843 O O . ASN A 1 345 ? -8.628 21.236 6.546 1.00 57.12 345 ASN A O 1
ATOM 2847 N N . THR A 1 346 ? -6.892 21.070 7.905 1.00 65.50 346 THR A N 1
ATOM 2848 C CA . THR A 1 346 ? -7.767 20.629 9.016 1.00 65.50 346 THR A CA 1
ATOM 2849 C C . THR A 1 346 ? -8.923 21.616 9.229 1.00 65.50 346 THR A C 1
ATOM 2851 O O . THR A 1 346 ? -10.072 21.209 9.366 1.00 65.50 346 THR A O 1
ATOM 2854 N N . PHE A 1 347 ? -8.643 22.919 9.099 1.00 68.12 347 PHE A N 1
ATOM 2855 C CA . PHE A 1 347 ? -9.653 23.975 9.102 1.00 68.12 347 PHE A CA 1
ATOM 2856 C C . PHE A 1 347 ? -10.537 23.996 7.842 1.00 68.12 347 PHE A C 1
ATOM 2858 O O . PHE A 1 347 ? -11.751 24.096 7.962 1.00 68.12 347 PHE A O 1
ATOM 2865 N N . ASN A 1 348 ? -9.979 23.865 6.635 1.00 67.38 348 ASN A N 1
ATOM 2866 C CA . ASN A 1 348 ? -10.766 23.913 5.392 1.00 67.38 348 ASN A CA 1
ATOM 2867 C C . ASN A 1 348 ? -11.601 22.645 5.151 1.00 67.38 348 ASN A C 1
ATOM 2869 O O . ASN A 1 348 ? -12.715 22.731 4.657 1.00 67.38 348 ASN A O 1
ATOM 2873 N N . ALA A 1 349 ? -11.098 21.473 5.526 1.00 66.56 349 ALA A N 1
ATOM 2874 C CA . ALA A 1 349 ? -11.824 20.210 5.526 1.00 66.56 349 ALA A CA 1
ATOM 2875 C C . ALA A 1 349 ? -12.950 20.249 6.560 1.00 66.56 349 ALA A C 1
ATOM 2877 O O . ALA A 1 349 ? -14.071 19.868 6.236 1.00 66.56 349 ALA A O 1
ATOM 2878 N N . MET A 1 350 ? -12.686 20.800 7.752 1.00 70.06 350 MET A N 1
ATOM 2879 C CA . MET A 1 350 ? -13.731 21.107 8.725 1.00 70.06 350 MET A CA 1
ATOM 2880 C C . MET A 1 350 ? -14.765 22.060 8.102 1.00 70.06 350 MET A C 1
ATOM 2882 O O . MET A 1 350 ? -15.947 21.743 8.075 1.00 70.06 350 MET A O 1
ATOM 2886 N N . LEU A 1 351 ? -14.346 23.173 7.499 1.00 73.12 351 LEU A N 1
ATOM 2887 C CA . LEU A 1 351 ? -15.260 24.096 6.825 1.00 73.12 351 LEU A CA 1
ATOM 2888 C C . LEU A 1 351 ? -16.052 23.447 5.690 1.00 73.12 351 LEU A C 1
ATOM 2890 O O . LEU A 1 351 ? -17.212 23.793 5.547 1.00 73.12 351 LEU A O 1
ATOM 2894 N N . CYS A 1 352 ? -15.486 22.531 4.900 1.00 71.31 352 CYS A N 1
ATOM 2895 C CA . CYS A 1 352 ? -16.209 21.817 3.845 1.00 71.31 352 CYS A CA 1
ATOM 2896 C C . CYS A 1 352 ? -17.227 20.822 4.415 1.00 71.31 352 CYS A C 1
ATOM 2898 O O . CYS A 1 352 ? -18.368 20.806 3.955 1.00 71.31 352 CYS A O 1
ATOM 2900 N N . ASP A 1 353 ? -16.850 20.040 5.430 1.00 73.00 353 ASP A N 1
ATOM 2901 C CA . ASP A 1 353 ? -17.751 19.087 6.091 1.00 73.00 353 ASP A CA 1
ATOM 2902 C C . ASP A 1 353 ? -18.900 19.827 6.806 1.00 73.00 353 ASP A C 1
ATOM 2904 O O . ASP A 1 353 ? -20.045 19.371 6.799 1.00 73.00 353 ASP A O 1
ATOM 2908 N N . TYR A 1 354 ? -18.628 21.016 7.355 1.00 82.44 354 TYR A N 1
ATOM 2909 C CA . TYR A 1 354 ? -19.630 21.883 7.977 1.00 82.44 354 TYR A CA 1
ATOM 2910 C C . TYR A 1 354 ? -20.216 22.932 7.026 1.00 82.44 354 TYR A C 1
ATOM 2912 O O . TYR A 1 354 ? -21.108 23.665 7.445 1.00 82.44 354 TYR A O 1
ATOM 2920 N N . ALA A 1 355 ? -19.798 23.005 5.758 1.00 85.38 355 ALA A N 1
ATOM 2921 C CA . ALA A 1 355 ? -20.261 24.030 4.818 1.00 85.38 355 ALA A CA 1
ATOM 2922 C C . ALA A 1 355 ? -21.783 24.004 4.652 1.00 85.38 355 ALA A C 1
ATOM 2924 O O . ALA A 1 355 ? -22.380 25.078 4.714 1.00 85.38 355 ALA A O 1
ATOM 2925 N N . PRO A 1 356 ? -22.451 22.837 4.529 1.00 86.12 356 PRO A N 1
ATOM 2926 C CA . PRO A 1 356 ? -23.910 22.799 4.478 1.00 86.12 356 PRO A CA 1
ATOM 2927 C C . PRO A 1 356 ? -24.554 23.396 5.735 1.00 86.12 356 PRO A C 1
ATOM 2929 O O . PRO A 1 356 ? -25.548 24.110 5.638 1.00 86.12 356 PRO A O 1
ATOM 2932 N N . LEU A 1 357 ? -23.965 23.151 6.908 1.00 87.62 357 LEU A N 1
ATOM 2933 C CA . LEU A 1 357 ? -24.467 23.635 8.193 1.00 87.62 357 LEU A CA 1
ATOM 2934 C C . LEU A 1 357 ? -24.223 25.144 8.351 1.00 87.62 357 LEU A C 1
ATOM 2936 O O . LEU A 1 357 ? -25.127 25.892 8.706 1.00 87.62 357 LEU A O 1
ATOM 2940 N N . ILE A 1 358 ? -23.018 25.607 8.016 1.00 89.44 358 ILE A N 1
ATOM 2941 C CA . ILE A 1 358 ? -22.634 27.021 8.013 1.00 89.44 358 ILE A CA 1
ATOM 2942 C C . ILE A 1 358 ? -23.521 27.800 7.036 1.00 89.44 358 ILE A C 1
ATOM 2944 O O . ILE A 1 358 ? -24.072 28.834 7.405 1.00 89.44 358 ILE A O 1
ATOM 2948 N N . LEU A 1 359 ? -23.729 27.290 5.819 1.00 91.25 359 LEU A N 1
ATOM 2949 C CA . LEU A 1 359 ? -24.619 27.901 4.830 1.00 91.25 359 LEU A CA 1
ATOM 2950 C C . LEU A 1 359 ? -26.072 27.926 5.316 1.00 91.25 359 LEU A C 1
ATOM 2952 O O . LEU A 1 359 ? -26.741 28.943 5.143 1.00 91.25 359 LEU A O 1
ATOM 2956 N N . PHE A 1 360 ? -26.543 26.868 5.980 1.00 94.56 360 PHE A N 1
ATOM 2957 C CA . PHE A 1 360 ? -27.885 26.826 6.564 1.00 94.56 360 PHE A CA 1
ATOM 2958 C C . PHE A 1 360 ? -28.123 27.957 7.577 1.00 94.56 360 PHE A C 1
ATOM 2960 O O . PHE A 1 360 ? -29.205 28.541 7.592 1.00 94.56 360 PHE A O 1
ATOM 2967 N N . PHE A 1 361 ? -27.115 28.324 8.376 1.00 93.06 361 PHE A N 1
ATOM 2968 C CA . PHE A 1 361 ? -27.215 29.449 9.314 1.00 93.06 361 PHE A CA 1
ATOM 2969 C C . PHE A 1 361 ? -26.949 30.815 8.670 1.00 93.06 361 PHE A C 1
ATOM 2971 O O . PHE A 1 361 ? -27.603 31.796 9.023 1.00 93.06 361 PHE A O 1
ATOM 2978 N N . LEU A 1 362 ? -26.011 30.906 7.725 1.00 93.69 362 LEU A N 1
ATOM 2979 C CA . LEU A 1 362 ? -25.638 32.181 7.111 1.00 93.69 362 LEU A CA 1
ATOM 2980 C C . LEU A 1 362 ? -26.684 32.681 6.112 1.00 93.69 362 LEU A C 1
ATOM 2982 O O . LEU A 1 362 ? -26.925 33.886 6.056 1.00 93.69 362 LEU A O 1
ATOM 2986 N N . ILE A 1 363 ? -27.346 31.801 5.354 1.00 95.25 363 ILE A N 1
ATOM 2987 C CA . ILE A 1 363 ? -28.326 32.211 4.334 1.00 95.25 363 ILE A CA 1
ATOM 2988 C C . ILE A 1 363 ? -29.480 33.039 4.942 1.00 95.25 363 ILE A C 1
ATOM 2990 O O . ILE A 1 363 ? -29.703 34.152 4.459 1.00 95.25 363 ILE A O 1
ATOM 2994 N N . PRO A 1 364 ? -30.169 32.607 6.022 1.00 95.25 364 PRO A N 1
ATOM 2995 C CA . PRO A 1 364 ? -31.243 33.393 6.637 1.00 95.25 364 PRO A CA 1
ATOM 2996 C C . PRO A 1 364 ? -30.777 34.747 7.180 1.00 95.25 364 PRO A C 1
ATOM 2998 O O . PRO A 1 364 ? -31.475 35.747 7.018 1.00 95.25 364 PRO A O 1
ATOM 3001 N N . ILE A 1 365 ? -29.584 34.797 7.786 1.00 95.00 365 ILE A N 1
ATOM 3002 C CA . ILE A 1 365 ? -28.997 36.043 8.301 1.00 95.00 365 ILE A CA 1
ATOM 3003 C C . ILE A 1 365 ? -28.748 37.013 7.145 1.00 95.00 365 ILE A C 1
ATOM 3005 O O . ILE A 1 365 ? -29.121 38.182 7.219 1.00 95.00 365 ILE A O 1
ATOM 3009 N N . THR A 1 366 ? -28.164 36.517 6.055 1.00 93.06 366 THR A N 1
ATOM 3010 C CA . THR A 1 366 ? -27.826 37.334 4.886 1.00 93.06 366 THR A CA 1
ATOM 3011 C C . THR A 1 366 ? -29.092 37.879 4.218 1.00 93.06 366 THR A C 1
ATOM 3013 O O . THR A 1 366 ? -29.166 39.072 3.930 1.00 93.06 366 THR A O 1
ATOM 3016 N N . ILE A 1 367 ? -30.127 37.044 4.057 1.00 94.69 367 ILE A N 1
ATOM 3017 C CA . ILE A 1 367 ? -31.443 37.465 3.549 1.00 94.69 367 ILE A CA 1
ATOM 3018 C C . ILE A 1 367 ? -32.059 38.532 4.462 1.00 94.69 367 ILE A C 1
ATOM 3020 O O . ILE A 1 367 ? -32.498 39.571 3.974 1.00 94.69 367 ILE A O 1
ATOM 3024 N N . GLY A 1 368 ? -32.041 38.326 5.783 1.00 95.75 368 GLY A N 1
ATOM 3025 C CA . GLY A 1 368 ? -32.579 39.289 6.746 1.00 95.75 368 GLY A CA 1
ATOM 3026 C C . GLY A 1 368 ? -31.879 40.653 6.698 1.00 95.75 368 GLY A C 1
ATOM 3027 O O . GLY A 1 368 ? -32.540 41.691 6.764 1.00 95.75 368 GLY A O 1
ATOM 3028 N N . VAL A 1 369 ? -30.553 40.676 6.526 1.00 95.19 369 VAL A N 1
ATOM 3029 C CA . VAL A 1 369 ? -29.778 41.921 6.379 1.00 95.19 369 VAL A CA 1
ATOM 3030 C C . VAL A 1 369 ? -30.130 42.647 5.080 1.00 95.19 369 VAL A C 1
ATOM 3032 O O . VAL A 1 369 ? -30.358 43.860 5.119 1.00 95.19 369 VAL A O 1
ATOM 3035 N N . ILE A 1 370 ? -30.218 41.919 3.959 1.00 95.50 370 ILE A N 1
ATOM 3036 C CA . ILE A 1 370 ? -30.582 42.478 2.648 1.00 95.50 370 ILE A CA 1
ATOM 3037 C C . ILE A 1 370 ? -31.994 43.071 2.695 1.00 95.50 370 ILE A C 1
ATOM 3039 O O . ILE A 1 370 ? -32.188 44.213 2.287 1.00 95.50 370 ILE A O 1
ATOM 3043 N N . MET A 1 371 ? -32.968 42.347 3.256 1.00 94.44 371 MET A N 1
ATOM 3044 C CA . MET A 1 371 ? -34.349 42.830 3.373 1.00 94.44 371 MET A CA 1
ATOM 3045 C C . MET A 1 371 ? -34.466 44.098 4.229 1.00 94.44 371 MET A C 1
ATOM 3047 O O . MET A 1 371 ? -35.312 44.939 3.951 1.00 94.44 371 MET A O 1
ATOM 3051 N N . LYS A 1 372 ? -33.611 44.263 5.247 1.00 93.88 372 LYS A N 1
ATOM 3052 C CA . LYS A 1 372 ? -33.623 45.441 6.128 1.00 93.88 372 LYS A CA 1
ATOM 3053 C C . LYS A 1 372 ? -33.029 46.706 5.488 1.00 93.88 372 LYS A C 1
ATOM 3055 O O . LYS A 1 372 ? -33.365 47.794 5.934 1.00 93.88 372 LYS A O 1
ATOM 3060 N N . HIS A 1 373 ? -32.135 46.572 4.507 1.00 90.19 373 HIS A N 1
ATOM 3061 C CA . HIS A 1 373 ? -31.440 47.708 3.874 1.00 90.19 373 HIS A CA 1
ATOM 3062 C C . HIS A 1 373 ? -31.895 47.982 2.431 1.00 90.19 373 HIS A C 1
ATOM 3064 O O . HIS A 1 373 ? -31.494 48.985 1.849 1.00 90.19 373 HIS A O 1
ATOM 3070 N N . GLY A 1 374 ? -32.685 47.082 1.839 1.00 78.12 374 GLY A N 1
ATOM 3071 C CA . GLY A 1 374 ? -33.268 47.230 0.501 1.00 78.12 374 GLY A CA 1
ATOM 3072 C C . GLY A 1 374 ? -34.670 47.854 0.471 1.00 78.12 374 GLY A C 1
ATOM 3073 O O . GLY A 1 374 ? -35.257 47.934 -0.606 1.00 78.12 374 GLY A O 1
ATOM 3074 N N . MET A 1 375 ? -35.202 48.265 1.626 1.00 54.22 375 MET A N 1
ATOM 3075 C CA . MET A 1 375 ? -36.407 49.091 1.793 1.00 54.22 375 MET A CA 1
ATOM 3076 C C . MET A 1 375 ? -36.008 50.402 2.456 1.00 54.22 375 MET A C 1
ATOM 3078 O O . MET A 1 375 ? -36.622 51.432 2.100 1.00 54.22 375 MET A O 1
#

InterPro domains:
  IPR038498 OspF/SpvC superfamily [G3DSA:3.30.2430.10] (18-189)
  IPR038498 OspF/SpvC superfamily [G3DSA:3.30.2430.10] (190-317)